Protein AF-0000000079080199 (afdb_homodimer)

Secondary structure (DSSP, 8-state):
--HHHHHHHHHHHHHHHHHHHHHHHHHHHS-GGGGGS-HHHHHHHHHHHT-TTSBHHHHHHHHHHHHHHTT-HHHHHHHHHHHHHHHHHHHHHHHHHHHHHHHHHHHHHHHHH-TTSBHHHHHHHHHHHHHH-HHHHHHHHHHHHHHHHHHHHHHHHHHHT-/--HHHHHHHHHHHHHHHHHHHHHHHHHHHS-GGGGGS-HHHHHHHHHHHT-TTSBHHHHHHHHHHHHHHHT-HHHHHHHHHHHHHHHHHHHHHHHHHHHHHHHHHHHHHHHHH-TTSBHHHHHHHHHHHHHH-HHHHHHHHHHHHHHHHHHHHHHHHHHHT-

pLDDT: mean 70.28, std 23.67, range [25.25, 98.19]

Sequence (324 aa):
MTFWSRLLIQFFFISTVAAHGCLFLEELLHPRFLKDVSLKAEKEYDAIFFNESLSVAELKRDIMSWAKEYNVTEQVHGLFNRTKKRMEDMKKNVTMLINDLPAALQNFTGILENENQTLSGIKQSLKALKEEDPPVGCLQRVDVYYKANHAKAWSTSTRTQTMTFWSRLLIQFFFISTVAAHGCLFLEELLHPRFLKDVSLKAEKEYDAIFFNESLSVAELKRDIMSWAKEYNVTEQVHGLFNRTKKRMEDMKKNVTMLINDLPAALQNFTGILENENQTLSGIKQSLKALKEEDPPVGCLQRVDVYYKANHAKAWSTSTRTQT

Solvent-accessible surface area (backbone atoms only — not comparable to full-atom values): 16583 Å² total; per-residue (Å²): 125,67,70,60,39,62,47,33,29,14,25,7,53,12,26,27,51,31,49,51,54,51,49,49,52,46,51,68,71,62,46,75,68,52,78,78,48,53,70,68,57,41,51,52,49,49,53,51,72,66,37,70,85,37,24,45,53,53,38,52,50,53,51,51,53,50,18,59,76,68,72,38,46,67,59,49,50,50,49,54,50,50,48,52,48,50,52,51,48,48,52,50,51,50,50,52,50,60,68,46,42,66,59,48,51,50,54,53,48,51,48,73,64,42,41,83,34,22,67,65,49,38,52,50,52,51,52,48,40,18,69,72,31,54,59,39,26,23,12,52,56,31,26,52,49,46,45,53,48,44,49,46,48,52,54,50,54,63,55,62,75,101,125,65,71,59,40,60,47,33,31,13,28,8,50,5,24,27,51,27,49,52,57,50,48,49,52,48,50,69,72,62,46,73,68,54,76,78,49,55,69,68,55,39,52,53,49,48,55,52,71,67,37,70,86,37,24,43,51,52,38,52,49,52,49,51,54,51,17,60,76,69,72,39,46,69,60,51,51,50,51,54,51,49,46,51,48,49,52,52,47,48,52,51,52,51,50,52,52,58,69,46,43,64,58,48,50,50,53,52,48,49,50,73,65,42,41,83,33,21,68,64,50,39,52,49,51,52,52,49,41,16,70,74,31,54,55,42,25,26,8,51,55,36,30,54,47,46,45,54,49,44,50,46,47,51,54,49,56,63,53,64,75,101

Organism: Trichostrongylus colubriformis (NCBI:txid6319)

Radius of gyration: 26.03 Å; Cα contacts (8 Å, |Δi|>4): 337; chains: 2; bounding box: 43×79×54 Å

Foldseek 3Di:
DDPVVVVVVVVVLVVLVVVLVVVLVVCLQDPPCLVVFDPVLNVQLNCLSPPPVDDPVRSLVVVCVSCVVGVNNVSSVVSVVVSVVSNVVSVVVSVVLVVCVVVLVCQLVVLVPPPVDDPVRSVVSQVVSCVVPVSSVVVVVVVVVCCVVVVVVVVVVVVVVD/DDPVVVVVVVVVLVVLVVVLVVVLLVCLQDPPCLVVFDPVLNVQLNCLSPVPVDDPVRSLVSVCVSCVVGVNNVSSVVSVVVSVVSVVVSVVVSVVLVVCVVVLVCQLVVLVPPPVDDPVSSVVSQVVSCVVPVVSVVVVVVVVVVCVVVVVVVVVVVVVVD

InterPro domains:
  IPR003677 SXP/RAL-2 family protein Ani s 5-like, cation-binding domain [PF02520] (41-134)
  IPR052823 SXP/RAL-2-related [PTHR21593] (14-132)

Structure (mmCIF, N/CA/C/O backbone):
data_AF-0000000079080199-model_v1
#
loop_
_entity.id
_entity.type
_entity.pdbx_description
1 polymer 'SXP/RAL-2 family protein Ani s 5-like cation-binding domain-containing protein'
#
loop_
_atom_site.group_PDB
_atom_site.id
_atom_site.type_symbol
_atom_site.label_atom_id
_atom_site.label_alt_id
_atom_site.label_comp_id
_atom_site.label_asym_id
_atom_site.label_entity_id
_atom_site.label_seq_id
_atom_site.pdbx_PDB_ins_code
_atom_site.Cartn_x
_atom_site.Cartn_y
_atom_site.Cartn_z
_atom_site.occupancy
_atom_site.B_iso_or_equiv
_atom_site.auth_seq_id
_atom_site.auth_comp_id
_atom_site.auth_asym_id
_atom_site.auth_atom_id
_atom_site.pdbx_PDB_model_num
ATOM 1 N N . MET A 1 1 ? -2.703 6.23 16.984 1 31.27 1 MET A N 1
ATOM 2 C CA . MET A 1 1 ? -2.551 5.879 15.578 1 31.27 1 MET A CA 1
ATOM 3 C C . MET A 1 1 ? -3.82 5.227 15.047 1 31.27 1 MET A C 1
ATOM 5 O O . MET A 1 1 ? -4.289 4.227 15.594 1 31.27 1 MET A O 1
ATOM 9 N N . THR A 1 2 ? -4.477 5.98 14.367 1 33.59 2 THR A N 1
ATOM 10 C CA . THR A 1 2 ? -5.75 5.297 14.172 1 33.59 2 THR A CA 1
ATOM 11 C C . THR A 1 2 ? -5.57 4.07 13.273 1 33.59 2 THR A C 1
ATOM 13 O O . THR A 1 2 ? -4.637 4.012 12.477 1 33.59 2 THR A O 1
ATOM 16 N N . PHE A 1 3 ? -6.109 2.973 13.703 1 37.19 3 PHE A N 1
ATOM 17 C CA . PHE A 1 3 ? -6.309 1.633 13.164 1 37.19 3 PHE A CA 1
ATOM 18 C C . PHE A 1 3 ? -6.359 1.662 11.641 1 37.19 3 PHE A C 1
ATOM 20 O O . PHE A 1 3 ? -5.754 0.817 10.977 1 37.19 3 PHE A O 1
ATOM 27 N N . TRP A 1 4 ? -6.789 2.754 11.281 1 35.78 4 TRP A N 1
ATOM 28 C CA . TRP A 1 4 ? -7.168 2.795 9.867 1 35.78 4 TRP A CA 1
ATOM 29 C C . TRP A 1 4 ? -5.945 3.014 8.984 1 35.78 4 TRP A C 1
ATOM 31 O O . TRP A 1 4 ? -5.82 2.395 7.926 1 35.78 4 TRP A O 1
ATOM 41 N N . SER A 1 5 ? -4.996 3.875 9.359 1 36.66 5 SER A N 1
ATOM 42 C CA . SER A 1 5 ? -3.809 4.16 8.562 1 36.66 5 SER A CA 1
ATOM 43 C C . SER A 1 5 ? -2.953 2.91 8.383 1 36.66 5 SER A C 1
ATOM 45 O O . SER A 1 5 ? -2.404 2.682 7.301 1 36.66 5 SER A O 1
ATOM 47 N N . ARG A 1 6 ? -2.746 2.266 9.43 1 39.09 6 ARG A N 1
ATOM 48 C CA . ARG A 1 6 ? -2.051 0.983 9.414 1 39.09 6 ARG A CA 1
ATOM 49 C C . ARG A 1 6 ? -2.666 0.038 8.391 1 39.09 6 ARG A C 1
ATOM 51 O O . ARG A 1 6 ? -1.948 -0.673 7.68 1 39.09 6 ARG A O 1
ATOM 58 N N . LEU A 1 7 ? -3.934 0.113 8.398 1 40.75 7 LEU A N 1
ATOM 59 C CA . LEU A 1 7 ? -4.723 -0.806 7.586 1 40.75 7 LEU A CA 1
ATOM 60 C C . LEU A 1 7 ? -4.492 -0.552 6.102 1 40.75 7 LEU A C 1
ATOM 62 O O . LEU A 1 7 ? -4.391 -1.495 5.312 1 40.75 7 LEU A O 1
ATOM 66 N N . LEU A 1 8 ? -4.316 0.702 5.875 1 40.12 8 LEU A N 1
ATOM 67 C CA . LEU A 1 8 ? -4.266 1.072 4.465 1 40.12 8 LEU A CA 1
ATOM 68 C C . LEU A 1 8 ? -2.914 0.712 3.859 1 40.12 8 LEU A C 1
ATOM 70 O O . LEU A 1 8 ? -2.848 0.227 2.727 1 40.12 8 LEU A O 1
ATOM 74 N N . ILE A 1 9 ? -1.818 0.99 4.539 1 43 9 ILE A N 1
ATOM 75 C CA . ILE A 1 9 ? -0.47 0.644 4.102 1 43 9 ILE A CA 1
ATOM 76 C C . ILE A 1 9 ? -0.379 -0.859 3.85 1 43 9 ILE A C 1
ATOM 78 O O . ILE A 1 9 ? 0.186 -1.293 2.844 1 43 9 ILE A O 1
ATOM 82 N N . GLN A 1 10 ? -0.853 -1.436 4.719 1 41.09 10 GLN A N 1
ATOM 83 C CA . GLN A 1 10 ? -0.897 -2.895 4.695 1 41.09 10 GLN A CA 1
ATOM 84 C C . GLN A 1 10 ? -1.633 -3.404 3.461 1 41.09 10 GLN A C 1
ATOM 86 O O . GLN A 1 10 ? -1.211 -4.383 2.84 1 41.09 10 GLN A O 1
ATOM 91 N N . PHE A 1 11 ? -2.518 -2.578 3.08 1 43.31 11 PHE A N 1
ATOM 92 C CA . PHE A 1 11 ? -3.42 -3.037 2.031 1 43.31 11 PHE A CA 1
ATOM 93 C C . PHE A 1 11 ? -2.723 -3.033 0.677 1 43.31 11 PHE A C 1
ATOM 95 O O . PHE A 1 11 ? -2.891 -3.961 -0.116 1 43.31 11 PHE A O 1
ATOM 102 N N . PHE A 1 12 ? -1.921 -1.976 0.483 1 43.22 12 PHE A N 1
ATOM 103 C CA . PHE A 1 12 ? -1.331 -1.775 -0.835 1 43.22 12 PHE A CA 1
ATOM 104 C C . PHE A 1 12 ? -0.281 -2.842 -1.127 1 43.22 12 PHE A C 1
ATOM 106 O O . PHE A 1 12 ? -0.225 -3.379 -2.234 1 43.22 12 PHE A O 1
ATOM 113 N N . PHE A 1 13 ? 0.642 -2.998 -0.291 1 44.22 13 PHE A N 1
ATOM 114 C CA . PHE A 1 13 ? 1.682 -4 -0.483 1 44.22 13 PHE A CA 1
ATOM 115 C C . PHE A 1 13 ? 1.071 -5.359 -0.81 1 44.22 13 PHE A C 1
ATOM 117 O O . PHE A 1 13 ? 1.554 -6.066 -1.697 1 44.22 13 PHE A O 1
ATOM 124 N N . ILE A 1 14 ? 0.062 -5.516 -0.242 1 44.5 14 ILE A N 1
ATOM 125 C CA . ILE A 1 14 ? -0.603 -6.812 -0.245 1 44.5 14 ILE A CA 1
ATOM 126 C C . ILE A 1 14 ? -1.241 -7.062 -1.61 1 44.5 14 ILE A C 1
ATOM 128 O O . ILE A 1 14 ? -1.158 -8.172 -2.148 1 44.5 14 ILE A O 1
ATOM 132 N N . SER A 1 15 ? -1.566 -5.93 -2.059 1 44.47 15 SER A N 1
ATOM 133 C CA . SER A 1 15 ? -2.299 -6.098 -3.309 1 44.47 15 SER A CA 1
ATOM 134 C C . SER A 1 15 ? -1.375 -6.543 -4.438 1 44.47 15 SER A C 1
ATOM 136 O O . SER A 1 15 ? -1.75 -7.383 -5.258 1 44.47 15 SER A O 1
ATOM 138 N N . THR A 1 16 ? -0.2 -6.094 -4.332 1 44.91 16 THR A N 1
ATOM 139 C CA . THR A 1 16 ? 0.742 -6.426 -5.395 1 44.91 16 THR A CA 1
ATOM 140 C C . THR A 1 16 ? 1.146 -7.895 -5.32 1 44.91 16 THR A C 1
ATOM 142 O O . THR A 1 16 ? 1.18 -8.586 -6.34 1 44.91 16 THR A O 1
ATOM 145 N N . VAL A 1 17 ? 1.291 -8.25 -4.16 1 46.94 17 VAL A N 1
ATOM 146 C CA . VAL A 1 17 ? 1.794 -9.617 -4.023 1 46.94 17 VAL A CA 1
ATOM 147 C C . VAL A 1 17 ? 0.671 -10.609 -4.309 1 46.94 17 VAL A C 1
ATOM 149 O O . VAL A 1 17 ? 0.891 -11.641 -4.957 1 46.94 17 VAL A O 1
ATOM 152 N N . ALA A 1 18 ? -0.444 -10.258 -3.85 1 46.78 18 ALA A N 1
ATOM 153 C CA . ALA A 1 18 ? -1.562 -11.18 -4.031 1 46.78 18 ALA A CA 1
ATOM 154 C C . ALA A 1 18 ? -1.911 -11.336 -5.508 1 46.78 18 ALA A C 1
ATOM 156 O O . ALA A 1 18 ? -2.209 -12.438 -5.973 1 46.78 18 ALA A O 1
ATOM 157 N N . ALA A 1 19 ? -1.797 -10.242 -6.129 1 45.34 19 ALA A N 1
ATOM 158 C CA . ALA A 1 19 ? -2.086 -10.297 -7.559 1 45.34 19 ALA A CA 1
ATOM 159 C C . ALA A 1 19 ? -1.118 -11.234 -8.273 1 45.34 19 ALA A C 1
ATOM 161 O O . ALA A 1 19 ? -1.522 -12 -9.156 1 45.34 19 ALA A O 1
ATOM 162 N N . HIS A 1 20 ? -0.013 -11.188 -7.832 1 46.09 20 HIS A N 1
ATOM 163 C CA . HIS A 1 20 ? 0.987 -12.008 -8.508 1 46.09 20 HIS A CA 1
ATOM 164 C C . HIS A 1 20 ? 0.834 -13.477 -8.133 1 46.09 20 HIS A C 1
ATOM 166 O O . HIS A 1 20 ? 0.971 -14.352 -8.984 1 46.09 20 HIS A O 1
ATOM 172 N N . GLY A 1 21 ? 0.581 -13.742 -6.895 1 48.44 21 GLY A N 1
ATOM 173 C CA . GLY A 1 21 ? 0.399 -15.133 -6.504 1 48.44 21 GLY A CA 1
ATOM 174 C C . GLY A 1 21 ? -0.811 -15.781 -7.152 1 48.44 21 GLY A C 1
ATOM 175 O O . GLY A 1 21 ? -0.748 -16.938 -7.582 1 48.44 21 GLY A O 1
ATOM 176 N N . CYS A 1 22 ? -1.895 -15 -7.262 1 50.12 22 CYS A N 1
ATOM 177 C CA . CYS A 1 22 ? -3.102 -15.539 -7.875 1 50.12 22 CYS A CA 1
ATOM 178 C C . CYS A 1 22 ? -2.865 -15.867 -9.344 1 50.12 22 CYS A C 1
ATOM 180 O O . CYS A 1 22 ? -3.33 -16.891 -9.844 1 50.12 22 CYS A O 1
ATOM 182 N N . LEU A 1 23 ? -2.08 -15.039 -9.852 1 50 23 LEU A N 1
ATOM 183 C CA . LEU A 1 23 ? -1.85 -15.289 -11.266 1 50 23 LEU A CA 1
ATOM 184 C C . LEU A 1 23 ? -1.088 -16.594 -11.469 1 50 23 LEU A C 1
ATOM 186 O O . LEU A 1 23 ? -1.321 -17.312 -12.445 1 50 23 LEU A O 1
ATOM 190 N N . PHE A 1 24 ? -0.33 -16.859 -10.414 1 54.84 24 PHE A N 1
ATOM 191 C CA . PHE A 1 24 ? 0.4 -18.109 -10.453 1 54.84 24 PHE A CA 1
ATOM 192 C C . PHE A 1 24 ? -0.562 -19.297 -10.555 1 54.84 24 PHE A C 1
ATOM 194 O O . PHE A 1 24 ? -0.407 -20.156 -11.43 1 54.84 24 PHE A O 1
ATOM 201 N N . LEU A 1 25 ? -1.569 -19.219 -9.797 1 59.03 25 LEU A N 1
ATOM 202 C CA . LEU A 1 25 ? -2.492 -20.344 -9.719 1 59.03 25 LEU A CA 1
ATOM 203 C C . LEU A 1 25 ? -3.434 -20.359 -10.922 1 59.03 25 LEU A C 1
ATOM 205 O O . LEU A 1 25 ? -3.805 -21.422 -11.414 1 59.03 25 LEU A O 1
ATOM 209 N N . GLU A 1 26 ? -3.494 -19.219 -11.438 1 59.66 26 GLU A N 1
ATOM 210 C CA . GLU A 1 26 ? -4.434 -19.141 -12.555 1 59.66 26 GLU A CA 1
ATOM 211 C C . GLU A 1 26 ? -3.877 -19.812 -13.805 1 59.66 26 GLU A C 1
ATOM 213 O O . GLU A 1 26 ? -4.598 -20.516 -14.508 1 59.66 26 GLU A O 1
ATOM 218 N N . GLU A 1 27 ? -2.65 -19.625 -14.008 1 67.56 27 GLU A N 1
ATOM 219 C CA . GLU A 1 27 ? -2.074 -20.203 -15.211 1 67.56 27 GLU A CA 1
ATOM 220 C C . GLU A 1 27 ? -1.976 -21.734 -15.086 1 67.56 27 GLU A C 1
ATOM 222 O O . GLU A 1 27 ? -2.066 -22.453 -16.094 1 67.56 27 GLU A O 1
ATOM 227 N N . LEU A 1 28 ? -1.878 -22.172 -13.859 1 71.19 28 LEU A N 1
ATOM 228 C CA . LEU A 1 28 ? -1.807 -23.609 -13.641 1 71.19 28 LEU A CA 1
ATOM 229 C C . LEU A 1 28 ? -3.189 -24.25 -13.734 1 71.19 28 LEU A C 1
ATOM 231 O O . LEU A 1 28 ? -3.316 -25.406 -14.109 1 71.19 28 LEU A O 1
ATOM 235 N N . LEU A 1 29 ? -4.156 -23.484 -13.5 1 72.38 29 LEU A N 1
ATOM 236 C CA . LEU A 1 29 ? -5.52 -23.984 -13.484 1 72.38 29 LEU A CA 1
ATOM 237 C C . LEU A 1 29 ? -6.039 -24.203 -14.906 1 72.38 29 LEU A C 1
ATOM 239 O O . LEU A 1 29 ? -6.695 -25.203 -15.188 1 72.38 29 LEU A O 1
ATOM 243 N N . HIS A 1 30 ? -5.684 -23.234 -15.766 1 75.62 30 HIS A N 1
ATOM 244 C CA . HIS A 1 30 ? -6.16 -23.344 -17.141 1 75.62 30 HIS A CA 1
ATOM 245 C C . HIS A 1 30 ? -5.051 -23.047 -18.141 1 75.62 30 HIS A C 1
ATOM 247 O O . HIS A 1 30 ? -5.105 -22.031 -18.844 1 75.62 30 HIS A O 1
ATOM 253 N N . PRO A 1 31 ? -4.203 -24.125 -18.219 1 84.12 31 PRO A N 1
ATOM 254 C CA . PRO A 1 31 ? -3.137 -23.875 -19.188 1 84.12 31 PRO A CA 1
ATOM 255 C C . PRO A 1 31 ? -3.641 -23.891 -20.625 1 84.12 31 PRO A C 1
ATOM 257 O O . PRO A 1 31 ? -4.562 -24.656 -20.953 1 84.12 31 PRO A O 1
ATOM 260 N N . ARG A 1 32 ? -3.086 -23.094 -21.438 1 82.12 32 ARG A N 1
ATOM 261 C CA . ARG A 1 32 ? -3.52 -22.875 -22.812 1 82.12 32 ARG A CA 1
ATOM 262 C C . ARG A 1 32 ? -3.404 -24.172 -23.625 1 82.12 32 ARG A C 1
ATOM 264 O O . ARG A 1 32 ? -4.199 -24.406 -24.531 1 82.12 32 ARG A O 1
ATOM 271 N N . PHE A 1 33 ? -2.502 -24.969 -23.297 1 87.75 33 PHE A N 1
ATOM 272 C CA . PHE A 1 33 ? -2.256 -26.156 -24.109 1 87.75 33 PHE A CA 1
ATOM 273 C C . PHE A 1 33 ? -3.373 -27.188 -23.922 1 87.75 33 PHE A C 1
ATOM 275 O O . PHE A 1 33 ? -3.498 -28.125 -24.703 1 87.75 33 PHE A O 1
ATOM 282 N N . LEU A 1 34 ? -4.211 -27 -22.906 1 90.62 34 LEU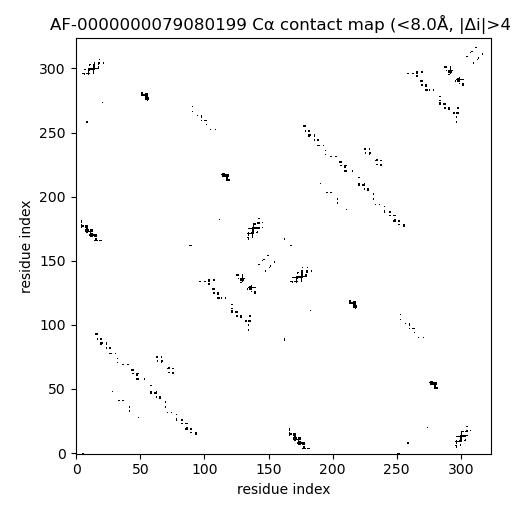 A N 1
ATOM 283 C CA . LEU A 1 34 ? -5.297 -27.953 -22.672 1 90.62 34 LEU A CA 1
ATOM 284 C C . LEU A 1 34 ? -6.34 -27.875 -23.781 1 90.62 34 LEU A C 1
ATOM 286 O O . LEU A 1 34 ? -7.105 -28.812 -23.984 1 90.62 34 LEU A O 1
ATOM 290 N N . LYS A 1 35 ? -6.328 -26.719 -24.422 1 88.19 35 LYS A N 1
ATOM 291 C CA . LYS A 1 35 ? -7.27 -26.547 -25.531 1 88.19 35 LYS A CA 1
ATOM 292 C C . LYS A 1 35 ? -6.906 -27.453 -26.703 1 88.19 35 LYS A C 1
ATOM 294 O O . LYS A 1 35 ? -7.738 -27.703 -27.578 1 88.19 35 LYS A O 1
ATOM 299 N N . ASP A 1 36 ? -5.656 -27.891 -26.781 1 89.5 36 ASP A N 1
ATOM 300 C CA . ASP A 1 36 ? -5.141 -28.609 -27.938 1 89.5 36 ASP A CA 1
ATOM 301 C C . ASP A 1 36 ? -5.066 -30.109 -27.641 1 89.5 36 ASP A C 1
ATOM 303 O O . ASP A 1 36 ? -4.527 -30.875 -28.453 1 89.5 36 ASP A O 1
ATOM 307 N N . VAL A 1 37 ? -5.598 -30.531 -26.484 1 92.94 37 VAL A N 1
ATOM 308 C CA . VAL A 1 37 ? -5.543 -31.953 -26.156 1 92.94 37 VAL A CA 1
ATOM 309 C C . VAL A 1 37 ? -6.945 -32.562 -26.203 1 92.94 37 VAL A C 1
ATOM 311 O O . VAL A 1 37 ? -7.93 -31.828 -26.359 1 92.94 37 VAL A O 1
ATOM 314 N N . SER A 1 38 ? -6.98 -33.938 -26.172 1 94 38 SER A N 1
ATOM 315 C CA . SER A 1 38 ? -8.273 -34.625 -26.188 1 94 38 SER A CA 1
ATOM 316 C C . SER A 1 38 ? -9.047 -34.344 -24.891 1 94 38 SER A C 1
ATOM 318 O O . SER A 1 38 ? -8.461 -33.938 -23.891 1 94 38 SER A O 1
ATOM 320 N N . LEU A 1 39 ? -10.336 -34.5 -24.953 1 94.38 39 LEU A N 1
ATOM 321 C CA . LEU A 1 39 ? -11.188 -34.312 -23.781 1 94.38 39 LEU A CA 1
ATOM 322 C C . LEU A 1 39 ? -10.742 -35.25 -22.656 1 94.38 39 LEU A C 1
ATOM 324 O O . LEU A 1 39 ? -10.758 -34.875 -21.484 1 94.38 39 LEU A O 1
ATOM 328 N N . LYS A 1 40 ? -10.422 -36.469 -23.062 1 95.75 40 LYS A N 1
ATOM 329 C CA . LYS A 1 40 ? -9.914 -37.406 -22.078 1 95.75 40 LYS A CA 1
ATOM 330 C C . LYS A 1 40 ? -8.672 -36.875 -21.375 1 95.75 40 LYS A C 1
ATOM 332 O O . LYS A 1 40 ? -8.57 -36.938 -20.156 1 95.75 40 LYS A O 1
ATOM 337 N N . ALA A 1 41 ? -7.742 -36.406 -22.109 1 96.19 41 ALA A N 1
ATOM 338 C CA . ALA A 1 41 ? -6.508 -35.844 -21.578 1 96.19 41 ALA A CA 1
ATOM 339 C C . ALA A 1 41 ? -6.797 -34.656 -20.641 1 96.19 41 ALA A C 1
ATOM 341 O O . ALA A 1 41 ? -6.18 -34.531 -19.578 1 96.19 41 ALA A O 1
ATOM 342 N N . GLU A 1 42 ? -7.723 -33.812 -21.062 1 95.31 42 GLU A N 1
ATOM 343 C CA . GLU A 1 42 ? -8.117 -32.656 -20.25 1 95.31 42 GLU A CA 1
ATOM 344 C C . GLU A 1 42 ? -8.68 -33.094 -18.906 1 95.31 42 GLU A C 1
ATOM 346 O O . GLU A 1 42 ? -8.328 -32.562 -17.859 1 95.31 42 GLU A O 1
ATOM 351 N N . LYS A 1 43 ? -9.508 -34.062 -18.938 1 95.31 43 LYS A N 1
ATOM 352 C CA . LYS A 1 43 ? -10.117 -34.594 -17.719 1 95.31 43 LYS A CA 1
ATOM 353 C C . LYS A 1 43 ? -9.055 -35.156 -16.781 1 95.31 43 LYS A C 1
ATOM 355 O O . LYS A 1 43 ? -9.141 -35 -15.562 1 95.31 43 LYS A O 1
ATOM 360 N N . GLU A 1 44 ? -8.094 -35.844 -17.359 1 96.75 44 GLU A N 1
ATOM 361 C CA . GLU A 1 44 ? -7.02 -36.406 -16.547 1 96.75 44 GLU A CA 1
ATOM 362 C C . GLU A 1 44 ? -6.176 -35.312 -15.914 1 96.75 44 GLU A C 1
ATOM 364 O O . GLU A 1 44 ? -5.781 -35.406 -14.75 1 96.75 44 GLU A O 1
ATOM 369 N N . TYR A 1 45 ? -5.934 -34.281 -16.734 1 95 45 TYR A N 1
ATOM 370 C CA . TYR A 1 45 ? -5.223 -33.156 -16.172 1 95 45 TYR A CA 1
ATOM 371 C C . TYR A 1 45 ? -5.984 -32.531 -14.992 1 95 45 TYR A C 1
ATOM 373 O O . TYR A 1 45 ? -5.402 -32.281 -13.938 1 95 45 TYR A O 1
ATOM 381 N N . ASP A 1 46 ? -7.266 -32.312 -15.18 1 92.94 46 ASP A N 1
ATOM 382 C CA . ASP A 1 46 ? -8.102 -31.75 -14.125 1 92.94 46 ASP A CA 1
ATOM 383 C C . ASP A 1 46 ? -8.062 -32.625 -12.867 1 92.94 46 ASP A C 1
ATOM 385 O O . ASP A 1 46 ? -7.977 -32.094 -11.75 1 92.94 46 ASP A O 1
ATOM 389 N N . ALA A 1 47 ? -8.117 -33.875 -13.062 1 94.75 47 ALA A N 1
ATOM 390 C CA . ALA A 1 47 ? -8.094 -34.812 -11.938 1 94.75 47 ALA A CA 1
ATOM 391 C C . ALA A 1 47 ? -6.805 -34.656 -11.133 1 94.75 47 ALA A C 1
ATOM 393 O O . ALA A 1 47 ? -6.816 -34.75 -9.906 1 94.75 47 ALA A O 1
ATOM 394 N N . ILE A 1 48 ? -5.699 -34.469 -11.852 1 95.19 48 ILE A N 1
ATOM 395 C CA . ILE A 1 48 ? -4.414 -34.281 -11.188 1 95.19 48 ILE A CA 1
ATOM 396 C C . ILE A 1 48 ? -4.41 -32.969 -10.438 1 95.19 48 ILE A C 1
ATOM 398 O O . ILE A 1 48 ? -4.082 -32.906 -9.25 1 95.19 48 ILE A O 1
ATOM 402 N N . PHE A 1 49 ? -4.848 -31.938 -11.141 1 90.62 49 PHE A N 1
ATOM 403 C CA . PHE A 1 49 ? -4.75 -30.578 -10.609 1 90.62 49 PHE A CA 1
ATOM 404 C C . PHE A 1 49 ? -5.641 -30.406 -9.383 1 90.62 49 PHE A C 1
ATOM 406 O O . PHE A 1 49 ? -5.258 -29.734 -8.422 1 90.62 49 PHE A O 1
ATOM 413 N N . PHE A 1 50 ? -6.77 -31.016 -9.406 1 88.62 50 PHE A N 1
ATOM 414 C CA . PHE A 1 50 ? -7.738 -30.766 -8.344 1 88.62 50 PHE A CA 1
ATOM 415 C C . PHE A 1 50 ? -7.629 -31.828 -7.258 1 88.62 50 PHE A C 1
ATOM 417 O O . PHE A 1 50 ? -8.445 -31.859 -6.332 1 88.62 50 PHE A O 1
ATOM 424 N N . ASN A 1 51 ? -6.652 -32.688 -7.449 1 92.12 51 ASN A N 1
ATOM 425 C CA . ASN A 1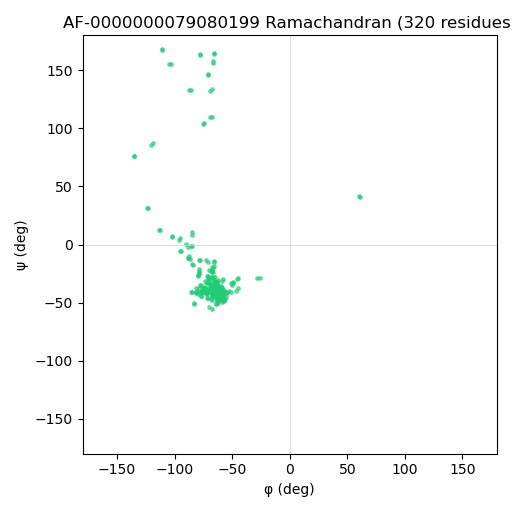 51 ? -6.402 -33.625 -6.371 1 92.12 51 ASN A CA 1
ATOM 426 C C . ASN A 1 51 ? -5.855 -32.938 -5.125 1 92.12 51 ASN A C 1
ATOM 428 O O . ASN A 1 51 ? -4.684 -32.562 -5.086 1 92.12 51 ASN A O 1
ATOM 432 N N . GLU A 1 52 ? -6.578 -32.844 -4.09 1 90.75 52 GLU A N 1
ATOM 433 C CA . GLU A 1 52 ? -6.281 -32.062 -2.904 1 90.75 52 GLU A CA 1
ATOM 434 C C . GLU A 1 52 ? -5.27 -32.75 -2.004 1 90.75 52 GLU A C 1
ATOM 436 O O . GLU A 1 52 ? -4.727 -32.156 -1.079 1 90.75 52 GLU A O 1
ATOM 441 N N . SER A 1 53 ? -5.078 -34 -2.303 1 95.06 53 SER A N 1
ATOM 442 C CA . SER A 1 53 ? -4.184 -34.75 -1.444 1 95.06 53 SER A CA 1
ATOM 443 C C . SER A 1 53 ? -2.734 -34.625 -1.904 1 95.06 53 SER A C 1
ATOM 445 O O . SER A 1 53 ? -1.812 -35 -1.169 1 95.06 53 SER A O 1
ATOM 447 N N . LEU A 1 54 ? -2.479 -34.062 -3.072 1 95.25 54 LEU A N 1
ATOM 448 C CA . LEU A 1 54 ? -1.128 -33.938 -3.611 1 95.25 54 LEU A CA 1
ATOM 449 C C . LEU A 1 54 ? -0.456 -32.656 -3.125 1 95.25 54 LEU A C 1
ATOM 451 O O . LEU A 1 54 ? -1.083 -31.609 -3.094 1 95.25 54 LEU A O 1
ATOM 455 N N . SER A 1 55 ? 0.797 -32.844 -2.674 1 95.31 55 SER A N 1
ATOM 456 C CA . SER A 1 55 ? 1.623 -31.656 -2.525 1 95.31 55 SER A CA 1
ATOM 457 C C . SER A 1 55 ? 1.913 -31.016 -3.877 1 95.31 55 SER A C 1
ATOM 459 O O . SER A 1 55 ? 1.719 -31.641 -4.922 1 95.31 55 SER A O 1
ATOM 461 N N . VAL A 1 56 ? 2.348 -29.812 -3.867 1 92.12 56 VAL A N 1
ATOM 462 C CA . VAL A 1 56 ? 2.676 -29.109 -5.105 1 92.12 56 VAL A CA 1
ATOM 463 C C . VAL A 1 56 ? 3.771 -29.875 -5.852 1 92.12 56 VAL A C 1
ATOM 465 O O . VAL A 1 56 ? 3.717 -30.016 -7.078 1 92.12 56 VAL A O 1
ATOM 468 N N . ALA A 1 57 ? 4.703 -30.469 -5.141 1 95.25 57 ALA A N 1
ATOM 469 C CA . ALA A 1 57 ? 5.766 -31.266 -5.766 1 95.25 57 ALA A CA 1
ATOM 470 C C . ALA A 1 57 ? 5.195 -32.5 -6.457 1 95.25 57 ALA A C 1
ATOM 472 O O . ALA A 1 57 ? 5.574 -32.812 -7.59 1 95.25 57 ALA A O 1
ATOM 473 N N . GLU A 1 58 ? 4.277 -33.156 -5.738 1 96.81 58 GLU A N 1
ATOM 474 C CA . GLU A 1 58 ? 3.635 -34.344 -6.309 1 96.81 58 GLU A CA 1
ATOM 475 C C . GLU A 1 58 ? 2.756 -33.969 -7.496 1 96.81 58 GLU A C 1
ATOM 477 O O . GLU A 1 58 ? 2.727 -34.688 -8.5 1 96.81 58 GLU A O 1
ATOM 482 N N . LEU A 1 59 ? 2.062 -32.844 -7.367 1 94.81 59 LEU A N 1
ATOM 483 C CA . LEU A 1 59 ? 1.23 -32.344 -8.445 1 94.81 59 LEU A CA 1
ATOM 484 C C . LEU A 1 59 ? 2.062 -32.094 -9.703 1 94.81 59 LEU A C 1
ATOM 486 O O . LEU A 1 59 ? 1.699 -32.562 -10.789 1 94.81 59 LEU A O 1
ATOM 490 N N . LYS A 1 60 ? 3.189 -31.469 -9.523 1 94.19 60 LYS A N 1
ATOM 491 C CA . LYS A 1 60 ? 4.07 -31.172 -10.656 1 94.19 60 LYS A CA 1
ATOM 492 C C . LYS A 1 60 ? 4.605 -32.469 -11.281 1 94.19 60 LYS A C 1
ATOM 494 O O . LYS A 1 60 ? 4.672 -32.594 -12.508 1 94.19 60 LYS A O 1
ATOM 499 N N . ARG A 1 61 ? 4.922 -33.406 -10.469 1 96.81 61 ARG A N 1
ATOM 500 C CA . ARG A 1 61 ? 5.398 -34.688 -10.961 1 96.81 61 ARG A CA 1
ATOM 501 C C . ARG A 1 61 ? 4.324 -35.406 -11.773 1 96.81 61 ARG A C 1
ATOM 503 O O . ARG A 1 61 ? 4.594 -35.906 -12.867 1 96.81 61 ARG A O 1
ATOM 510 N N . ASP A 1 62 ? 3.119 -35.406 -11.258 1 97.38 62 ASP A N 1
ATOM 511 C CA . ASP A 1 62 ? 2.02 -36.094 -11.93 1 97.38 62 ASP A CA 1
ATOM 512 C C . ASP A 1 62 ? 1.648 -35.375 -13.234 1 97.38 62 ASP A C 1
ATOM 514 O O . ASP A 1 62 ? 1.329 -36.031 -14.234 1 97.38 62 ASP A O 1
ATOM 518 N N . ILE A 1 63 ? 1.75 -34.062 -13.227 1 96.06 63 ILE A N 1
ATOM 519 C CA . ILE A 1 63 ? 1.479 -33.281 -14.438 1 96.06 63 ILE A CA 1
ATOM 520 C C . ILE A 1 63 ? 2.543 -33.594 -15.492 1 96.06 63 ILE A C 1
ATOM 522 O O . ILE A 1 63 ? 2.232 -33.719 -16.672 1 96.06 63 ILE A O 1
ATOM 526 N N . MET A 1 64 ? 3.775 -33.781 -15.047 1 97.06 64 MET A N 1
ATOM 527 C CA . MET A 1 64 ? 4.852 -34.094 -15.984 1 97.06 64 MET A CA 1
ATOM 528 C C . MET A 1 64 ? 4.672 -35.5 -16.578 1 97.06 64 MET A C 1
ATOM 5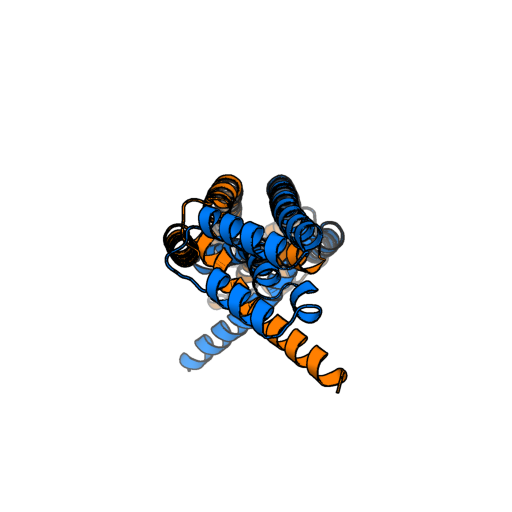30 O O . MET A 1 64 ? 4.922 -35.719 -17.766 1 97.06 64 MET A O 1
ATOM 534 N N . SER A 1 65 ? 4.215 -36.469 -15.758 1 98.19 65 SER A N 1
ATOM 535 C CA . SER A 1 65 ? 3.91 -37.781 -16.25 1 98.19 65 SER A CA 1
ATOM 536 C C . SER A 1 65 ? 2.779 -37.75 -17.281 1 98.19 65 SER A C 1
ATOM 538 O O . SER A 1 65 ? 2.865 -38.406 -18.328 1 98.19 65 SER A O 1
ATOM 540 N N . TRP A 1 66 ? 1.77 -36.969 -16.938 1 97.56 66 TRP A N 1
ATOM 541 C CA . TRP A 1 66 ? 0.661 -36.719 -17.859 1 97.56 66 TRP A CA 1
ATOM 542 C C . TRP A 1 66 ? 1.153 -36.094 -19.156 1 97.56 66 TRP A C 1
ATOM 544 O O . TRP A 1 66 ? 0.746 -36.5 -20.25 1 97.56 66 TRP A O 1
ATOM 554 N N . ALA A 1 67 ? 2.047 -35.156 -19.078 1 97.5 67 ALA A N 1
ATOM 555 C CA . ALA A 1 67 ? 2.582 -34.438 -20.25 1 97.5 67 ALA A CA 1
ATOM 556 C C . ALA A 1 67 ? 3.305 -35.406 -21.188 1 97.5 67 ALA A C 1
ATOM 558 O O . ALA A 1 67 ? 3.199 -35.281 -22.406 1 97.5 67 ALA A O 1
ATOM 559 N N . LYS A 1 68 ? 4.02 -36.375 -20.641 1 97.62 68 LYS A N 1
ATOM 560 C CA . LYS A 1 68 ? 4.73 -37.375 -21.438 1 97.62 68 LYS A CA 1
ATOM 561 C C . LYS A 1 68 ? 3.752 -38.25 -22.188 1 97.62 68 LYS A C 1
ATOM 563 O O . LYS A 1 68 ? 3.953 -38.562 -23.359 1 97.62 68 LYS A O 1
ATOM 568 N N . GLU A 1 69 ? 2.707 -38.625 -21.484 1 97.12 69 GLU A N 1
ATOM 569 C CA . GLU A 1 69 ? 1.705 -39.5 -22.062 1 97.12 69 GLU A CA 1
ATOM 570 C C . GLU A 1 69 ? 1.02 -38.844 -23.266 1 97.12 69 GLU A C 1
ATOM 572 O O . GLU A 1 69 ? 0.723 -39.5 -24.266 1 97.12 69 GLU A O 1
ATOM 577 N N . TYR A 1 70 ? 0.849 -37.5 -23.188 1 96.56 70 TYR A N 1
ATOM 578 C CA . TYR A 1 70 ? 0.045 -36.844 -24.203 1 96.56 70 TYR A CA 1
ATOM 579 C C . TYR A 1 70 ? 0.91 -35.938 -25.078 1 96.56 70 TYR A C 1
ATOM 581 O O . TYR A 1 70 ? 0.392 -35.125 -25.828 1 96.56 70 TYR A O 1
ATOM 589 N N . ASN A 1 71 ? 2.201 -36.062 -24.984 1 95.06 71 ASN A N 1
ATOM 590 C CA . ASN A 1 71 ? 3.189 -35.406 -25.844 1 95.06 71 ASN A CA 1
ATOM 591 C C . ASN A 1 71 ? 3.096 -33.906 -25.766 1 95.06 71 ASN A C 1
ATOM 593 O O . ASN A 1 71 ? 3.107 -33.219 -26.797 1 95.06 71 ASN A O 1
ATOM 597 N N . VAL A 1 72 ? 2.898 -33.344 -24.531 1 96.62 72 VAL A N 1
ATOM 598 C CA . VAL A 1 72 ? 2.873 -31.891 -24.328 1 96.62 72 VAL A CA 1
ATOM 599 C C . VAL A 1 72 ? 3.91 -31.5 -23.281 1 96.62 72 VAL A C 1
ATOM 601 O O . VAL A 1 72 ? 3.686 -30.578 -22.484 1 96.62 72 VAL A O 1
ATOM 604 N N . THR A 1 73 ? 5.059 -32.281 -23.203 1 96.88 73 THR A N 1
ATOM 605 C CA . THR A 1 73 ? 6.105 -32.094 -22.219 1 96.88 73 THR A CA 1
ATOM 606 C C . THR A 1 73 ? 6.707 -30.688 -22.328 1 96.88 73 THR A C 1
ATOM 608 O O . THR A 1 73 ? 6.941 -30.016 -21.328 1 96.88 73 THR A O 1
ATOM 611 N N . GLU A 1 74 ? 6.961 -30.203 -23.547 1 96.25 74 GLU A N 1
ATOM 612 C CA . GLU A 1 74 ? 7.566 -28.891 -23.75 1 96.25 74 GLU A CA 1
ATOM 613 C C . GLU A 1 74 ? 6.637 -27.781 -23.266 1 96.25 74 GLU A C 1
ATOM 615 O O . GLU A 1 74 ? 7.086 -26.812 -22.656 1 96.25 74 GLU A O 1
ATOM 620 N N . GLN A 1 75 ? 5.324 -27.969 -23.516 1 94.81 75 GLN A N 1
ATOM 621 C CA . GLN A 1 75 ? 4.352 -26.969 -23.078 1 94.81 75 GLN A CA 1
ATOM 622 C C . GLN A 1 75 ? 4.285 -26.906 -21.547 1 94.81 75 GLN A C 1
ATOM 624 O O . GLN A 1 75 ? 4.242 -25.812 -20.984 1 94.81 75 GLN A O 1
ATOM 629 N N . VAL A 1 76 ? 4.359 -28.031 -20.938 1 94.5 76 VAL A N 1
ATOM 630 C CA . VAL A 1 76 ? 4.285 -28.078 -19.484 1 94.5 76 VAL A CA 1
ATOM 631 C C . VAL A 1 76 ? 5.57 -27.516 -18.875 1 94.5 76 VAL A C 1
ATOM 633 O O . VAL A 1 76 ? 5.527 -26.75 -17.906 1 94.5 76 VAL A O 1
ATOM 636 N N . HIS A 1 77 ? 6.707 -27.859 -19.453 1 95 77 HIS A N 1
ATOM 637 C CA . HIS A 1 77 ? 7.965 -27.266 -19 1 95 77 HIS A CA 1
ATOM 638 C C . HIS A 1 77 ? 7.93 -25.75 -19.141 1 95 77 HIS A C 1
ATOM 640 O O . HIS A 1 77 ? 8.375 -25.031 -18.234 1 95 77 HIS A O 1
ATOM 646 N N . GLY A 1 78 ? 7.422 -25.266 -20.281 1 92.94 78 GLY A N 1
ATOM 647 C CA . GLY A 1 78 ? 7.266 -23.844 -20.469 1 92.94 78 GLY A CA 1
ATOM 648 C C . GLY A 1 78 ? 6.387 -23.188 -19.422 1 92.94 78 GLY A C 1
ATOM 649 O O . GLY A 1 78 ? 6.699 -22.109 -18.922 1 92.94 78 GLY A O 1
ATOM 650 N N . LEU A 1 79 ? 5.324 -23.859 -19.078 1 89.19 79 LEU A N 1
ATOM 651 C CA . LEU A 1 79 ? 4.41 -23.359 -18.047 1 89.19 79 LEU A CA 1
ATOM 652 C C . LEU A 1 79 ? 5.117 -23.25 -16.703 1 89.19 79 LEU A C 1
ATOM 654 O O . LEU A 1 79 ? 5.039 -22.219 -16.047 1 89.19 79 LEU A O 1
ATOM 658 N N . PHE A 1 80 ? 5.82 -24.297 -16.281 1 90.5 80 PHE A N 1
ATOM 659 C CA . PHE A 1 80 ? 6.512 -24.297 -14.992 1 90.5 80 PHE A CA 1
ATOM 660 C C . PHE A 1 80 ? 7.594 -23.219 -14.953 1 90.5 80 PHE A C 1
ATOM 662 O O . PHE A 1 80 ? 7.734 -22.516 -13.961 1 90.5 80 PHE A O 1
ATOM 669 N N . ASN A 1 81 ? 8.32 -23.078 -16.016 1 90.81 81 ASN A N 1
ATOM 670 C CA . ASN A 1 81 ? 9.375 -22.062 -16.094 1 90.81 81 ASN A CA 1
ATOM 671 C C . ASN A 1 81 ? 8.797 -20.656 -16.016 1 90.81 81 ASN A C 1
ATOM 673 O O . ASN A 1 81 ? 9.352 -19.781 -15.336 1 90.81 81 ASN A O 1
ATOM 677 N N . ARG A 1 82 ? 7.719 -20.422 -16.688 1 84 82 ARG A N 1
ATOM 678 C CA . ARG A 1 82 ? 7.09 -19.109 -16.672 1 84 82 ARG A CA 1
ATOM 679 C C . ARG A 1 82 ? 6.594 -18.75 -15.281 1 84 82 ARG A C 1
ATOM 681 O O . ARG A 1 82 ? 6.738 -17.609 -14.828 1 84 82 ARG A O 1
ATOM 688 N N . THR A 1 83 ? 6 -19.734 -14.641 1 81.94 83 THR A N 1
ATOM 689 C CA . THR A 1 83 ? 5.496 -19.5 -13.289 1 81.94 83 THR A CA 1
ATOM 690 C C . THR A 1 83 ? 6.641 -19.188 -12.336 1 81.94 83 THR A C 1
ATOM 692 O O . THR A 1 83 ? 6.543 -18.281 -11.508 1 81.94 83 THR A O 1
ATOM 695 N N . LYS A 1 84 ? 7.711 -19.906 -12.461 1 86.19 84 LYS A N 1
ATOM 696 C CA . LYS A 1 84 ? 8.883 -19.656 -11.625 1 86.19 84 LYS A CA 1
ATOM 697 C C . LYS A 1 84 ? 9.461 -18.266 -11.891 1 86.19 84 LYS A C 1
ATOM 699 O O . LYS A 1 84 ? 9.773 -17.547 -10.945 1 86.19 84 LYS A O 1
ATOM 704 N N . LYS A 1 85 ? 9.555 -17.922 -13.078 1 84.25 85 LYS A N 1
ATOM 705 C CA . LYS A 1 85 ? 10.086 -16.609 -13.445 1 84.25 85 LYS A CA 1
ATOM 706 C C . LYS A 1 85 ? 9.18 -15.492 -12.938 1 84.25 85 LYS A C 1
ATOM 708 O O . LYS A 1 85 ? 9.672 -14.469 -12.461 1 84.25 85 LYS A O 1
ATOM 713 N N . ARG A 1 86 ? 7.941 -15.734 -13.039 1 75.5 86 ARG A N 1
ATOM 714 C CA . ARG A 1 86 ? 6.996 -14.727 -12.57 1 75.5 86 ARG A CA 1
ATOM 715 C C . ARG A 1 86 ? 7.141 -14.492 -11.07 1 75.5 86 ARG A C 1
ATOM 717 O O . ARG A 1 86 ? 7.07 -13.352 -10.602 1 75.5 86 ARG A O 1
ATOM 724 N N . MET A 1 87 ? 7.34 -15.578 -10.367 1 78.06 87 MET A N 1
ATOM 725 C CA . MET A 1 87 ? 7.547 -15.461 -8.93 1 78.06 87 MET A CA 1
ATOM 726 C C . MET A 1 87 ? 8.836 -14.695 -8.625 1 78.06 87 MET A C 1
ATOM 728 O O . MET A 1 87 ? 8.852 -13.812 -7.77 1 78.06 87 MET A O 1
ATOM 732 N N . GLU A 1 88 ? 9.852 -14.938 -9.344 1 83.69 88 GLU A N 1
ATOM 733 C CA . GLU A 1 88 ? 11.133 -14.25 -9.164 1 83.69 88 GLU A CA 1
ATOM 734 C C . GLU A 1 88 ? 11.016 -12.766 -9.492 1 83.69 88 GLU A C 1
ATOM 736 O O . GLU A 1 88 ? 11.539 -11.922 -8.766 1 83.69 88 GLU A O 1
ATOM 741 N N . ASP A 1 89 ? 10.32 -12.508 -10.516 1 74.75 89 ASP A N 1
ATOM 742 C CA . ASP A 1 89 ? 10.117 -11.117 -10.914 1 74.75 89 ASP A CA 1
ATOM 743 C C . ASP A 1 89 ? 9.305 -10.359 -9.867 1 74.75 89 ASP A C 1
ATOM 745 O O . ASP A 1 89 ? 9.609 -9.203 -9.555 1 74.75 89 ASP A O 1
ATOM 749 N N . MET A 1 90 ? 8.289 -11.016 -9.398 1 72 90 MET A N 1
ATOM 750 C CA . MET A 1 90 ? 7.477 -10.398 -8.352 1 72 90 MET A CA 1
ATOM 751 C C . MET A 1 90 ? 8.32 -10.062 -7.129 1 72 90 MET A C 1
ATOM 753 O O . MET A 1 90 ? 8.258 -8.945 -6.613 1 72 90 MET A O 1
ATOM 757 N N . LYS A 1 91 ? 9.094 -10.969 -6.719 1 79.06 91 LYS A N 1
ATOM 758 C CA . LYS A 1 91 ? 9.953 -10.758 -5.559 1 79.06 91 LYS A CA 1
ATOM 759 C C . LYS A 1 91 ? 10.914 -9.594 -5.789 1 79.06 91 LYS A C 1
ATOM 761 O O . LYS A 1 91 ? 11.078 -8.734 -4.922 1 79.06 91 LYS A O 1
ATOM 766 N N . LYS A 1 92 ? 11.469 -9.602 -6.941 1 80.88 92 LYS A N 1
ATOM 767 C CA . LYS A 1 92 ? 12.414 -8.547 -7.285 1 80.88 92 LYS A CA 1
ATOM 768 C C . LYS A 1 92 ? 11.734 -7.18 -7.305 1 80.88 92 LYS A C 1
ATOM 770 O O . LYS A 1 92 ? 12.234 -6.223 -6.715 1 80.88 92 LYS A O 1
ATOM 775 N N . ASN A 1 93 ? 10.633 -7.164 -7.953 1 69.81 93 ASN A N 1
ATOM 776 C CA . ASN A 1 93 ? 9.914 -5.902 -8.102 1 69.81 93 ASN A CA 1
ATOM 777 C C . ASN A 1 93 ? 9.43 -5.375 -6.758 1 69.81 93 ASN A C 1
ATOM 779 O O . ASN A 1 93 ? 9.555 -4.184 -6.469 1 69.81 93 ASN A O 1
ATOM 783 N N . VAL A 1 94 ? 8.914 -6.234 -5.961 1 70.75 94 VAL A N 1
ATOM 784 C CA . VAL A 1 94 ? 8.398 -5.82 -4.66 1 70.75 94 VAL A CA 1
ATOM 785 C C . VAL A 1 94 ? 9.555 -5.398 -3.756 1 70.75 94 VAL A C 1
ATOM 787 O O . VAL A 1 94 ? 9.445 -4.418 -3.018 1 70.75 94 VAL A O 1
ATOM 790 N N . THR A 1 95 ? 10.641 -6.078 -3.859 1 79.75 95 THR A N 1
ATOM 791 C CA . THR A 1 95 ? 11.82 -5.711 -3.088 1 79.75 95 THR A CA 1
ATOM 792 C C . THR A 1 95 ? 12.305 -4.32 -3.473 1 79.75 95 THR A C 1
ATOM 794 O O . THR A 1 95 ? 12.648 -3.512 -2.605 1 79.75 95 THR A O 1
ATOM 797 N N . MET A 1 96 ? 12.305 -4.07 -4.707 1 74.81 96 MET A N 1
ATOM 798 C CA . MET A 1 96 ? 12.719 -2.754 -5.176 1 74.81 96 MET A CA 1
ATOM 799 C C . MET A 1 96 ? 11.789 -1.665 -4.648 1 74.81 96 MET A C 1
ATOM 801 O O . MET A 1 96 ? 12.25 -0.604 -4.223 1 74.81 96 MET A O 1
ATOM 805 N N . LEU A 1 97 ? 10.57 -1.964 -4.672 1 70.38 97 LEU A N 1
ATOM 806 C CA . LEU A 1 97 ? 9.594 -1.006 -4.16 1 70.38 97 LEU A CA 1
ATOM 807 C C . LEU A 1 97 ? 9.805 -0.758 -2.67 1 70.38 97 LEU A C 1
ATOM 809 O O . LEU A 1 97 ? 9.789 0.389 -2.219 1 70.38 97 LEU A O 1
ATOM 813 N N . ILE A 1 98 ? 9.953 -1.836 -1.963 1 74.44 98 ILE A N 1
ATOM 814 C CA . ILE A 1 98 ? 10.188 -1.726 -0.528 1 74.44 98 ILE A CA 1
ATOM 815 C C . ILE A 1 98 ? 11.422 -0.868 -0.274 1 74.44 98 ILE A C 1
ATOM 817 O O . ILE A 1 98 ? 11.414 -0 0.602 1 74.44 98 ILE A O 1
ATOM 821 N N . ASN A 1 99 ? 12.422 -1.032 -1.053 1 80.88 99 ASN A N 1
ATOM 822 C CA . ASN A 1 99 ? 13.68 -0.307 -0.885 1 80.88 99 ASN A CA 1
ATOM 823 C C . ASN A 1 99 ? 13.508 1.184 -1.163 1 80.88 99 ASN A C 1
ATOM 825 O O . ASN A 1 99 ? 14.273 2.006 -0.659 1 80.88 99 ASN A O 1
ATOM 829 N N . ASP A 1 100 ? 12.508 1.56 -1.938 1 73.75 100 ASP A N 1
ATOM 830 C CA . ASP A 1 100 ? 12.289 2.947 -2.334 1 73.75 100 ASP A CA 1
ATOM 831 C C . ASP A 1 100 ? 11.422 3.682 -1.311 1 73.75 100 ASP A C 1
ATOM 833 O O . ASP A 1 100 ? 11.359 4.914 -1.313 1 73.75 100 ASP A O 1
ATOM 837 N N . LEU A 1 101 ? 10.844 2.992 -0.438 1 75.5 101 LEU A N 1
ATOM 838 C CA . LEU A 1 101 ? 9.82 3.562 0.427 1 75.5 101 LEU A CA 1
ATOM 839 C C . LEU A 1 101 ? 10.43 4.531 1.434 1 75.5 101 LEU A C 1
ATOM 841 O O . LEU A 1 101 ? 9.867 5.598 1.696 1 75.5 101 LEU A O 1
ATOM 845 N N . PRO A 1 102 ? 11.648 4.207 2.012 1 82.38 102 PRO A N 1
ATOM 846 C CA . PRO A 1 102 ? 12.219 5.168 2.961 1 82.38 102 PRO A CA 1
ATOM 847 C C . PRO A 1 102 ? 12.484 6.531 2.33 1 82.38 102 PRO A C 1
ATOM 849 O O . PRO A 1 102 ? 12.188 7.566 2.932 1 82.38 102 PRO A O 1
ATOM 852 N N . ALA A 1 103 ? 12.961 6.531 1.106 1 83.44 103 ALA A N 1
ATOM 853 C CA . ALA A 1 103 ? 13.219 7.797 0.417 1 83.44 103 ALA A CA 1
ATOM 854 C C . ALA A 1 103 ? 11.914 8.516 0.09 1 83.44 103 ALA A C 1
ATOM 856 O O . ALA A 1 103 ? 11.828 9.742 0.204 1 83.44 103 ALA A O 1
ATOM 857 N N . ALA A 1 104 ? 10.922 7.824 -0.316 1 75.12 104 ALA A N 1
ATOM 858 C CA . ALA A 1 104 ? 9.617 8.406 -0.607 1 75.12 104 ALA A CA 1
ATOM 859 C C . ALA A 1 104 ? 9.023 9.07 0.634 1 75.12 104 ALA A C 1
ATOM 861 O O . ALA A 1 104 ? 8.469 10.172 0.557 1 75.12 104 ALA A O 1
ATOM 862 N N . LEU A 1 105 ? 9.156 8.305 1.748 1 77 105 LEU A N 1
ATOM 863 C CA . LEU A 1 105 ? 8.672 8.844 3.012 1 77 105 LEU A CA 1
ATOM 864 C C . LEU A 1 105 ? 9.398 10.141 3.363 1 77 105 LEU A C 1
ATOM 866 O O . LEU A 1 105 ? 8.766 11.117 3.773 1 77 105 LEU A O 1
ATOM 870 N N . GLN A 1 106 ? 10.719 10.141 3.168 1 85.19 106 GLN A N 1
ATOM 871 C CA . GLN A 1 106 ? 11.516 11.32 3.471 1 85.19 106 GLN A CA 1
ATOM 872 C C . GLN A 1 106 ? 11.125 12.492 2.584 1 85.19 106 GLN A C 1
ATOM 874 O O . GLN A 1 106 ? 11 13.625 3.061 1 85.19 106 GLN A O 1
ATOM 879 N N . ASN A 1 107 ? 10.898 12.234 1.312 1 81.88 107 ASN A N 1
ATOM 880 C CA . ASN A 1 107 ? 10.484 13.289 0.39 1 81.88 107 ASN A CA 1
ATOM 881 C C . ASN A 1 107 ? 9.109 13.844 0.756 1 81.88 107 ASN A C 1
ATOM 883 O O . ASN A 1 107 ? 8.914 15.062 0.77 1 81.88 107 ASN A O 1
ATOM 887 N N . PHE A 1 108 ? 8.242 12.992 1.081 1 78.44 108 PHE A N 1
ATOM 888 C CA . PHE A 1 108 ? 6.887 13.375 1.454 1 78.44 108 PHE A CA 1
ATOM 889 C C . PHE A 1 108 ? 6.891 14.219 2.721 1 78.44 108 PHE A C 1
ATOM 891 O O . PHE A 1 108 ? 6.328 15.32 2.742 1 78.44 108 PHE A O 1
ATOM 898 N N . THR A 1 109 ? 7.578 13.664 3.684 1 82.31 109 THR A N 1
ATOM 899 C CA . THR A 1 109 ? 7.578 14.375 4.961 1 82.31 109 THR A CA 1
ATOM 900 C C . THR A 1 109 ? 8.391 15.664 4.863 1 82.31 109 THR A C 1
ATOM 902 O O . THR A 1 109 ? 8.062 16.656 5.52 1 82.31 109 THR A O 1
ATOM 905 N N . GLY A 1 110 ? 9.43 15.633 4.062 1 85.69 110 GLY A N 1
ATOM 906 C CA . GLY A 1 110 ? 10.195 16.844 3.832 1 85.69 110 GLY A CA 1
ATOM 907 C C . GLY A 1 110 ? 9.367 17.984 3.258 1 85.69 110 GLY A C 1
ATOM 908 O O . GLY A 1 110 ? 9.547 19.141 3.631 1 85.69 110 GLY A O 1
ATOM 909 N N . ILE A 1 111 ? 8.469 17.641 2.398 1 83.56 111 ILE A N 1
ATOM 910 C CA . ILE A 1 111 ? 7.574 18.625 1.819 1 83.56 111 ILE A CA 1
ATOM 911 C C . ILE A 1 111 ? 6.637 19.172 2.896 1 83.56 111 ILE A C 1
ATOM 913 O O . ILE A 1 111 ? 6.465 20.391 3.027 1 83.56 111 ILE A O 1
ATOM 917 N N . LEU A 1 112 ? 6.125 18.281 3.721 1 81.75 112 LEU A N 1
ATOM 918 C CA . LEU A 1 112 ? 5.137 18.672 4.723 1 81.75 112 LEU A CA 1
ATOM 919 C C . LEU A 1 112 ? 5.777 19.5 5.832 1 81.75 112 LEU A C 1
ATOM 921 O O . LEU A 1 112 ? 5.137 20.375 6.402 1 81.75 112 LEU A O 1
ATOM 925 N N . GLU A 1 113 ? 7.012 19.25 6.047 1 86.5 113 GLU A N 1
ATOM 926 C CA . GLU A 1 113 ? 7.676 19.875 7.184 1 86.5 113 GLU A CA 1
ATOM 927 C C . GLU A 1 113 ? 8.398 21.156 6.766 1 86.5 113 GLU A C 1
ATOM 929 O O . GLU A 1 113 ? 8.906 21.891 7.609 1 86.5 113 GLU A O 1
ATOM 934 N N . ASN A 1 114 ? 8.398 21.391 5.512 1 90.56 114 ASN A N 1
ATOM 935 C CA . ASN A 1 114 ? 9.039 22.609 5.035 1 90.56 114 ASN A CA 1
ATOM 936 C C . ASN A 1 114 ? 8.18 23.844 5.328 1 90.56 114 ASN A C 1
ATOM 938 O O . ASN A 1 114 ? 7.258 24.156 4.578 1 90.56 114 ASN A O 1
ATOM 942 N N . GLU A 1 115 ? 8.609 24.578 6.348 1 92.06 115 GLU A N 1
ATOM 943 C CA . GLU A 1 115 ? 7.785 25.703 6.812 1 92.06 115 GLU A CA 1
ATOM 944 C C . GLU A 1 115 ? 8.055 26.969 6 1 92.06 115 GLU A C 1
ATOM 946 O O . GLU A 1 115 ? 7.398 27.984 6.195 1 92.06 115 GLU A O 1
ATOM 951 N N . ASN A 1 116 ? 8.953 26.875 5.066 1 95.5 116 ASN A N 1
ATOM 952 C CA . ASN A 1 116 ? 9.281 28.031 4.238 1 95.5 116 ASN A CA 1
ATOM 953 C C . ASN A 1 116 ? 8.398 28.094 2.994 1 95.5 116 ASN A C 1
ATOM 955 O O . ASN A 1 116 ? 8.5 29.031 2.207 1 95.5 116 ASN A O 1
ATOM 959 N N . GLN A 1 117 ? 7.504 27.141 2.873 1 93.75 117 GLN A N 1
ATOM 960 C CA . GLN A 1 117 ? 6.562 27.125 1.76 1 93.75 117 GLN A CA 1
ATOM 961 C C . GLN A 1 117 ? 5.168 27.547 2.213 1 93.75 117 GLN A C 1
ATOM 963 O O . GLN A 1 117 ? 4.828 27.422 3.391 1 93.75 117 GLN A O 1
ATOM 968 N N . THR A 1 118 ? 4.496 28.031 1.198 1 92.31 118 THR A N 1
ATOM 969 C CA . THR A 1 118 ? 3.078 28.297 1.438 1 92.31 118 THR A CA 1
ATOM 970 C C . THR A 1 118 ? 2.277 26.984 1.398 1 92.31 118 THR A C 1
ATOM 972 O O . THR A 1 118 ? 2.779 25.953 0.946 1 92.31 118 THR A O 1
ATOM 975 N N . LEU A 1 119 ? 1.096 27.078 1.916 1 84.5 119 LEU A N 1
ATOM 976 C CA . LEU A 1 119 ? 0.233 25.906 1.854 1 84.5 119 LEU A CA 1
ATOM 977 C C . LEU A 1 119 ? 0.002 25.484 0.407 1 84.5 119 LEU A C 1
ATOM 979 O O . LEU A 1 119 ? 0.016 24.281 0.099 1 84.5 119 LEU A O 1
ATOM 983 N N . SER A 1 120 ? -0.187 26.516 -0.412 1 83.75 120 SER A N 1
ATOM 984 C CA . SER A 1 120 ? -0.334 26.219 -1.832 1 83.75 120 SER A CA 1
ATOM 985 C C . SER A 1 120 ? 0.936 25.594 -2.398 1 83.75 120 SER A C 1
ATOM 987 O O . SER A 1 120 ? 0.869 24.672 -3.227 1 83.75 120 SER A O 1
ATOM 989 N N . GLY A 1 121 ? 2.078 26.078 -1.97 1 87.25 121 GLY A N 1
ATOM 990 C CA . GLY A 1 121 ? 3.344 25.5 -2.377 1 87.25 121 GLY A CA 1
ATO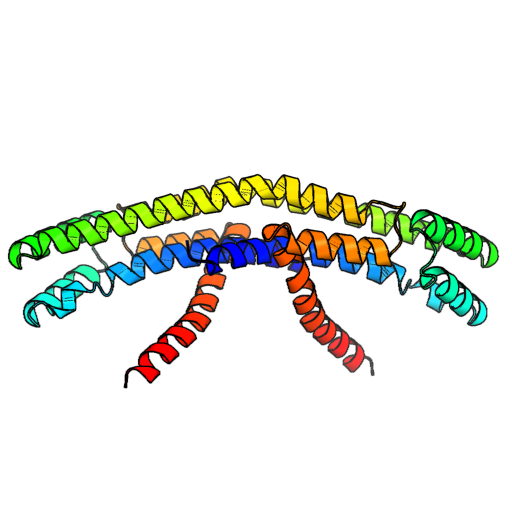M 991 C C . GLY A 1 121 ? 3.488 24.047 -1.957 1 87.25 121 GLY A C 1
ATOM 992 O O . GLY A 1 121 ? 3.961 23.219 -2.734 1 87.25 121 GLY A O 1
ATOM 993 N N . ILE A 1 122 ? 3.062 23.734 -0.811 1 84.38 122 ILE A N 1
ATOM 994 C CA . ILE A 1 122 ? 3.094 22.359 -0.31 1 84.38 122 ILE A CA 1
ATOM 995 C C . ILE A 1 122 ? 2.209 21.469 -1.182 1 84.38 122 ILE A C 1
ATOM 997 O O . ILE A 1 122 ? 2.633 20.406 -1.614 1 84.38 122 ILE A O 1
ATOM 1001 N N . LYS A 1 123 ? 1.089 21.953 -1.442 1 77.81 123 LYS A N 1
ATOM 1002 C CA . LYS A 1 123 ? 0.163 21.219 -2.287 1 77.81 123 LYS A CA 1
ATOM 1003 C C . LYS A 1 123 ? 0.774 20.938 -3.656 1 77.81 123 LYS A C 1
ATOM 1005 O O . LYS A 1 123 ? 0.682 19.812 -4.164 1 77.81 123 LYS A O 1
ATOM 1010 N N . GLN A 1 124 ? 1.375 21.891 -4.176 1 82.44 124 GLN A N 1
ATOM 1011 C CA . GLN A 1 124 ? 2.002 21.734 -5.484 1 82.44 124 GLN A CA 1
ATOM 1012 C C . GLN A 1 124 ? 3.166 20.75 -5.422 1 82.44 124 GLN A C 1
ATOM 1014 O O . GLN A 1 124 ? 3.338 19.938 -6.324 1 82.44 124 GLN A O 1
ATOM 1019 N N . SER A 1 125 ? 3.934 20.938 -4.422 1 84.5 125 SER A N 1
ATOM 1020 C CA . SER A 1 125 ? 5.059 20.031 -4.254 1 84.5 125 SER A CA 1
ATOM 1021 C C . SER A 1 125 ? 4.586 18.594 -4.094 1 84.5 125 SER A C 1
ATOM 1023 O O . SER A 1 125 ? 5.207 17.672 -4.625 1 84.5 125 SER A O 1
ATOM 1025 N N . LEU A 1 126 ? 3.539 18.375 -3.412 1 75.75 126 LEU A N 1
ATOM 1026 C CA . LEU A 1 126 ? 2.982 17.047 -3.229 1 75.75 126 LEU A CA 1
ATOM 1027 C C . LEU A 1 126 ? 2.451 16.5 -4.547 1 75.75 126 LEU A C 1
ATOM 1029 O O . LEU A 1 126 ? 2.615 15.305 -4.836 1 75.75 126 LEU A O 1
ATOM 1033 N N . LYS A 1 127 ? 1.831 17.359 -5.273 1 72.56 127 LYS A N 1
ATOM 1034 C CA . LYS A 1 127 ? 1.341 16.953 -6.582 1 72.56 127 LYS A CA 1
ATOM 1035 C C . LYS A 1 127 ? 2.49 16.516 -7.488 1 72.56 127 LYS A C 1
ATOM 1037 O O . LYS A 1 127 ? 2.398 15.492 -8.172 1 72.56 127 LYS A O 1
ATOM 1042 N N . ALA A 1 128 ? 3.496 17.281 -7.453 1 77.12 128 ALA A N 1
ATOM 1043 C CA . ALA A 1 128 ? 4.672 16.953 -8.258 1 77.12 128 ALA A CA 1
ATOM 1044 C C . ALA A 1 128 ? 5.293 15.633 -7.82 1 77.12 128 ALA A C 1
ATOM 1046 O O . ALA A 1 128 ? 5.738 14.844 -8.656 1 77.12 128 ALA A O 1
ATOM 1047 N N . LEU A 1 129 ? 5.387 15.484 -6.535 1 73.44 129 LEU A N 1
ATOM 1048 C CA . LEU A 1 129 ? 5.945 14.25 -5.988 1 73.44 129 LEU A CA 1
ATOM 1049 C C . LEU A 1 129 ? 5.156 13.039 -6.473 1 73.44 129 LEU A C 1
ATOM 1051 O O . LEU A 1 129 ? 5.738 11.992 -6.77 1 73.44 129 LEU A O 1
ATOM 1055 N N . LYS A 1 130 ? 3.926 13.164 -6.523 1 66 130 LYS A N 1
ATOM 1056 C CA . LYS A 1 130 ? 3.049 12.094 -6.977 1 66 130 LYS A CA 1
ATOM 1057 C C . LYS A 1 130 ? 3.332 11.727 -8.43 1 66 130 LYS A C 1
ATOM 1059 O O . LYS A 1 130 ? 3.279 10.555 -8.805 1 66 130 LYS A O 1
ATOM 1064 N N . GLU A 1 131 ? 3.547 12.727 -9.133 1 64.81 131 GLU A N 1
ATOM 1065 C CA . GLU A 1 131 ? 3.785 12.516 -10.562 1 64.81 131 GLU A CA 1
ATOM 1066 C C . GLU A 1 131 ? 5.168 11.93 -10.805 1 64.81 131 GLU A C 1
ATOM 1068 O O . GLU A 1 131 ? 5.359 11.148 -11.75 1 64.81 131 GLU A O 1
ATOM 1073 N N . GLU A 1 132 ? 6.047 12.375 -10.062 1 61.56 132 GLU A N 1
ATOM 1074 C CA . GLU A 1 132 ? 7.43 11.961 -10.281 1 61.56 132 GLU A CA 1
ATOM 1075 C C . GLU A 1 132 ? 7.688 10.57 -9.695 1 61.56 132 GLU A C 1
ATOM 1077 O O . GLU A 1 132 ? 8.547 9.836 -10.188 1 61.56 132 GLU A O 1
ATOM 1082 N N . ASP A 1 133 ? 7.082 10.531 -8.602 1 53.47 133 ASP A N 1
ATOM 1083 C CA . ASP A 1 133 ? 7.395 9.281 -7.906 1 53.47 133 ASP A CA 1
ATOM 1084 C C . ASP A 1 133 ? 6.133 8.453 -7.676 1 53.47 133 ASP A C 1
ATOM 1086 O O . ASP A 1 133 ? 5.453 8.617 -6.656 1 53.47 133 ASP A O 1
ATOM 1090 N N . PRO A 1 134 ? 5.887 7.68 -8.727 1 50.84 134 PRO A N 1
ATOM 1091 C CA . PRO A 1 134 ? 4.652 6.891 -8.703 1 50.84 134 PRO A CA 1
ATOM 1092 C C . PRO A 1 134 ? 4.43 6.176 -7.375 1 50.84 134 PRO A C 1
ATOM 1094 O O . PRO A 1 134 ? 3.297 6.094 -6.891 1 50.84 134 PRO A O 1
ATOM 1097 N N . PRO A 1 135 ? 5.48 5.91 -6.859 1 50.28 135 PRO A N 1
ATOM 1098 C CA . PRO A 1 135 ? 5.246 5.312 -5.543 1 50.28 135 PRO A CA 1
ATOM 1099 C C . PRO A 1 135 ? 4.602 6.289 -4.559 1 50.28 135 PRO A C 1
ATOM 1101 O O . PRO A 1 135 ? 3.783 5.883 -3.729 1 50.28 135 PRO A O 1
ATOM 1104 N N . VAL A 1 136 ? 4.965 7.652 -4.906 1 49.06 136 VAL A N 1
ATOM 1105 C CA . VAL A 1 136 ? 4.441 8.719 -4.055 1 49.06 136 VAL A CA 1
ATOM 1106 C C . VAL A 1 136 ? 3.021 9.07 -4.484 1 49.06 136 VAL A C 1
ATOM 1108 O O . VAL A 1 136 ? 2.166 9.352 -3.645 1 49.06 136 VAL A O 1
ATOM 1111 N N . GLY A 1 137 ? 2.83 9.336 -5.836 1 45.47 137 GLY A N 1
ATOM 1112 C CA . GLY A 1 137 ? 1.503 9.602 -6.363 1 45.47 137 GLY A CA 1
ATOM 1113 C C . GLY A 1 137 ? 0.45 8.641 -5.855 1 45.47 137 GLY A C 1
ATOM 1114 O O . GLY A 1 137 ? -0.693 9.031 -5.613 1 45.47 137 GLY A O 1
ATOM 1115 N N . CYS A 1 138 ? 0.841 7.625 -5.754 1 42.06 138 CYS A N 1
ATOM 1116 C CA . CYS A 1 138 ? -0.042 6.59 -5.234 1 42.06 138 CYS A CA 1
ATOM 1117 C C . CYS A 1 138 ? -0.378 6.844 -3.768 1 42.06 138 CYS A C 1
ATOM 1119 O O . CYS A 1 138 ? -1.505 6.598 -3.334 1 42.06 138 CYS A O 1
ATOM 1121 N N . LEU A 1 139 ? 0.506 7.664 -3.242 1 43.25 139 LEU A N 1
ATOM 1122 C CA . LEU A 1 139 ? 0.362 8.039 -1.84 1 43.25 139 LEU A CA 1
ATOM 1123 C C . LEU A 1 139 ? -0.764 9.055 -1.662 1 43.25 139 LEU A C 1
ATOM 1125 O O . LEU A 1 139 ? -1.536 8.969 -0.705 1 43.25 139 LEU A O 1
ATOM 1129 N N . GLN A 1 140 ? -0.954 9.984 -2.607 1 41.22 140 GLN A N 1
ATOM 1130 C CA . GLN A 1 140 ? -1.872 11.109 -2.512 1 41.22 140 GLN A CA 1
ATOM 1131 C C . GLN A 1 140 ? -3.299 10.688 -2.852 1 41.22 140 GLN A C 1
ATOM 1133 O O . GLN A 1 140 ? -4.258 11.211 -2.279 1 41.22 140 GLN A O 1
ATOM 1138 N N . ARG A 1 141 ? -3.59 9.945 -3.734 1 39.75 141 ARG A N 1
ATOM 1139 C CA . ARG A 1 141 ? -4.938 9.617 -4.195 1 39.75 141 ARG A CA 1
ATOM 1140 C C . ARG A 1 141 ? -5.73 8.914 -3.102 1 39.75 141 ARG A C 1
ATOM 1142 O O . ARG A 1 141 ? -6.957 9.047 -3.035 1 39.75 141 ARG A O 1
ATOM 1149 N N . VAL A 1 142 ? -5.113 8.32 -2.475 1 35.19 142 VAL A N 1
ATOM 1150 C CA . VAL A 1 142 ? -5.766 7.594 -1.391 1 35.19 142 VAL A CA 1
ATOM 1151 C C . VAL A 1 142 ? -6.316 8.578 -0.363 1 35.19 142 VAL A C 1
ATOM 1153 O O . VAL A 1 142 ? -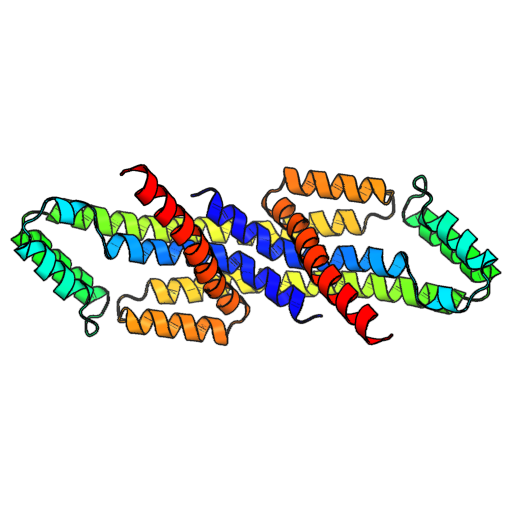7.398 8.375 0.188 1 35.19 142 VAL A O 1
ATOM 1156 N N . ASP A 1 143 ? -5.66 9.641 -0.273 1 35.44 143 ASP A N 1
ATOM 1157 C CA . ASP A 1 143 ? -6.191 10.695 0.593 1 35.44 143 ASP A CA 1
ATOM 1158 C C . ASP A 1 143 ? -7.59 11.117 0.149 1 35.44 143 ASP A C 1
ATOM 1160 O O . ASP A 1 143 ? -8.477 11.305 0.98 1 35.44 143 ASP A O 1
ATOM 1164 N N . VAL A 1 144 ? -7.66 11.148 -1.088 1 36.44 144 VAL A N 1
ATOM 1165 C CA . VAL A 1 144 ? -8.961 11.578 -1.605 1 36.44 144 VAL A CA 1
ATOM 1166 C C . VAL A 1 144 ? -10.023 10.539 -1.252 1 36.44 144 VAL A C 1
ATOM 1168 O O . VAL A 1 144 ? -11.141 10.891 -0.866 1 36.44 144 VAL A O 1
ATOM 1171 N N . TYR A 1 145 ? -9.57 9.375 -1.324 1 31.69 145 TYR A N 1
ATOM 1172 C CA . TYR A 1 145 ? -10.562 8.344 -1.045 1 31.69 145 TYR A CA 1
ATOM 1173 C C . TYR A 1 145 ? -10.93 8.328 0.434 1 31.69 145 TYR A C 1
ATOM 1175 O O . TYR A 1 145 ? -12.102 8.141 0.786 1 31.69 145 TYR A O 1
ATOM 1183 N N . TYR A 1 146 ? -9.922 8.383 1.169 1 31.48 146 TYR A N 1
ATOM 1184 C CA . TYR A 1 146 ? -10.219 8.477 2.596 1 31.48 146 TYR A CA 1
ATOM 1185 C C . TYR A 1 146 ? -11.094 9.68 2.896 1 31.48 146 TYR A C 1
ATOM 1187 O O . TYR A 1 146 ? -12.039 9.586 3.684 1 31.48 146 TYR A O 1
ATOM 1195 N N . LYS A 1 147 ? -10.648 10.727 2.332 1 35.88 147 LYS A N 1
ATOM 1196 C CA . LYS A 1 147 ? -11.516 11.891 2.496 1 35.88 147 LYS A CA 1
ATOM 1197 C C . LYS A 1 147 ? -12.93 11.594 2.002 1 35.88 147 LYS A C 1
ATOM 1199 O O . LYS A 1 147 ? -13.906 11.984 2.641 1 35.88 147 LYS A O 1
ATOM 1204 N N . ALA A 1 148 ? -12.844 10.977 0.973 1 31.34 148 ALA A N 1
ATOM 1205 C CA . ALA A 1 148 ? -14.172 10.695 0.45 1 31.34 148 ALA A CA 1
ATOM 1206 C C . ALA A 1 148 ? -14.953 9.781 1.394 1 31.34 148 ALA A C 1
ATOM 1208 O O . ALA A 1 148 ? -16.156 9.992 1.621 1 31.34 148 ALA A O 1
ATOM 1209 N N . ASN A 1 149 ? -14.25 8.906 1.896 1 31.73 149 ASN A N 1
ATOM 1210 C CA . ASN A 1 149 ? -14.992 8.008 2.771 1 31.73 149 ASN A CA 1
ATOM 1211 C C . ASN A 1 149 ? -15.102 8.562 4.188 1 31.73 149 ASN A C 1
ATOM 1213 O O . ASN A 1 149 ? -16.094 8.32 4.883 1 31.73 149 ASN A O 1
ATOM 1217 N N . HIS A 1 150 ? -14.102 9.133 4.715 1 33.69 150 HIS A N 1
ATOM 1218 C CA . HIS A 1 150 ? -14.242 9.789 6.012 1 33.69 150 HIS A CA 1
ATOM 1219 C C . HIS A 1 150 ? -15.164 11.008 5.91 1 33.69 150 HIS A C 1
ATOM 1221 O O . HIS A 1 150 ? -15.906 11.305 6.848 1 33.69 150 HIS A O 1
ATOM 1227 N N . ALA A 1 151 ? -15.016 11.766 4.938 1 32.75 151 ALA A N 1
ATOM 1228 C CA . ALA A 1 151 ? -16.078 12.758 4.758 1 32.75 151 ALA A CA 1
ATOM 1229 C C . ALA A 1 151 ? -17.453 12.102 4.812 1 32.75 151 ALA A C 1
ATOM 1231 O O . ALA A 1 151 ? -18.391 12.664 5.367 1 32.75 151 ALA A O 1
ATOM 1232 N N . LYS A 1 152 ? -17.422 10.953 4.348 1 35.88 152 LYS A N 1
ATOM 1233 C CA . LYS A 1 152 ? -18.703 10.281 4.496 1 35.88 152 LYS A CA 1
ATOM 1234 C C . LYS A 1 152 ? -18.953 9.875 5.945 1 35.88 152 LYS A C 1
ATOM 1236 O O . LYS A 1 152 ? -20.078 9.977 6.441 1 35.88 152 LYS A O 1
ATOM 1241 N N . ALA A 1 153 ? -17.953 9.477 6.562 1 32.03 153 ALA A N 1
ATOM 1242 C CA . ALA A 1 153 ? -18.156 9.141 7.973 1 32.03 153 ALA A CA 1
ATOM 1243 C C . ALA A 1 153 ? -18.359 10.398 8.812 1 32.03 153 ALA A C 1
ATOM 1245 O O . ALA A 1 153 ? -19.172 10.414 9.742 1 32.03 153 ALA A O 1
ATOM 1246 N N . TRP A 1 154 ? -17.578 11.398 8.562 1 33.19 154 TRP A N 1
ATOM 1247 C CA . TRP A 1 154 ? -17.844 12.648 9.258 1 33.19 154 TRP A CA 1
ATOM 1248 C C . TRP A 1 154 ? -19.219 13.195 8.891 1 33.19 154 TRP A C 1
ATOM 1250 O O . TRP A 1 154 ? -19.922 13.734 9.734 1 33.19 154 TRP A O 1
ATOM 1260 N N . SER A 1 155 ? -19.531 13.078 7.758 1 33.81 155 SER A N 1
ATOM 1261 C CA . SER A 1 155 ? -20.875 13.531 7.426 1 33.81 155 SER A CA 1
ATOM 1262 C C . SER A 1 155 ? -21.938 12.711 8.164 1 33.81 155 SER A C 1
ATOM 1264 O O . SER A 1 155 ? -22.953 13.25 8.586 1 33.81 155 SER A O 1
ATOM 1266 N N . THR A 1 156 ? -21.609 11.508 8.367 1 34.09 156 THR A N 1
ATOM 1267 C CA . THR A 1 156 ? -22.609 10.727 9.086 1 34.09 156 THR A CA 1
ATOM 1268 C C . THR A 1 156 ? -22.562 11.047 10.578 1 34.09 156 THR A C 1
ATOM 1270 O O . THR A 1 156 ? -23.594 11.008 11.258 1 34.09 156 THR A O 1
ATOM 1273 N N . SER A 1 157 ? -21.422 11.312 11.125 1 33.12 157 SER A N 1
ATOM 1274 C CA . SER A 1 157 ? -21.438 11.633 12.547 1 33.12 157 SER A CA 1
ATOM 1275 C C . SER A 1 157 ? -22.094 12.977 12.805 1 33.12 157 SER A C 1
ATOM 1277 O O . SER A 1 157 ? -22.734 13.172 13.836 1 33.12 157 SER A O 1
ATOM 1279 N N . THR A 1 158 ? -21.891 13.938 11.992 1 31.02 158 THR A N 1
ATOM 1280 C CA . THR A 1 158 ? -22.625 15.172 12.234 1 31.02 158 THR A CA 1
ATOM 1281 C C . THR A 1 158 ? -24.125 14.953 12.039 1 31.02 158 THR A C 1
ATOM 1283 O O . THR A 1 158 ? -24.938 15.766 12.484 1 31.02 158 THR A O 1
ATOM 1286 N N . ARG A 1 159 ? -24.578 13.812 11.398 1 35.59 159 ARG A N 1
ATOM 1287 C CA . ARG A 1 159 ? -26.016 13.672 11.273 1 35.59 159 ARG A CA 1
ATOM 1288 C C . ARG A 1 159 ? -26.641 13.164 12.57 1 35.59 159 ARG A C 1
ATOM 1290 O O . ARG A 1 159 ? -27.828 13.375 12.828 1 35.59 159 ARG A O 1
ATOM 1297 N N . THR A 1 160 ? -25.828 12.445 13.328 1 31.95 160 THR A N 1
ATOM 1298 C CA . THR A 1 160 ? -26.594 11.984 14.469 1 31.95 160 THR A CA 1
ATOM 1299 C C . THR A 1 160 ? -26.625 13.039 15.57 1 31.95 160 THR A C 1
ATOM 1301 O O . THR A 1 160 ? -27.297 12.867 16.594 1 31.95 160 THR A O 1
ATOM 1304 N N . GLN A 1 161 ? -25.734 14.039 15.531 1 27.09 161 GLN A N 1
ATOM 1305 C CA . GLN A 1 161 ? -25.938 14.906 16.688 1 27.09 161 GLN A CA 1
ATOM 1306 C C . GLN A 1 161 ? -27.016 15.945 16.406 1 27.09 161 GLN A C 1
ATOM 1308 O O . GLN A 1 161 ? -27.281 16.812 17.25 1 27.09 161 GLN A O 1
ATOM 1313 N N . THR A 1 162 ? -27.719 15.805 15.336 1 25.25 162 THR A N 1
ATOM 1314 C CA . THR A 1 162 ? -28.969 16.531 15.5 1 25.25 162 THR A CA 1
ATOM 1315 C C . THR A 1 162 ? -30.031 15.641 16.156 1 25.25 162 THR A C 1
ATOM 1317 O O . THR A 1 162 ? -30.172 14.461 15.82 1 25.25 162 THR A O 1
ATOM 1320 N N . MET B 1 1 ? 5.863 -6.574 -16.016 1 31.02 1 MET B N 1
ATOM 1321 C CA . MET B 1 1 ? 5.238 -6.207 -14.75 1 31.02 1 MET B CA 1
ATOM 1322 C C . MET B 1 1 ? 3.939 -5.441 -14.977 1 31.02 1 MET B C 1
ATOM 1324 O O . MET B 1 1 ? 3.932 -4.426 -15.672 1 31.02 1 MET B O 1
ATOM 1328 N N . THR B 1 2 ? 2.971 -6.117 -14.797 1 33.97 2 THR B N 1
ATOM 1329 C CA . THR B 1 2 ? 1.848 -5.328 -15.281 1 33.97 2 THR B CA 1
ATOM 1330 C C . THR B 1 2 ? 1.621 -4.105 -14.398 1 33.97 2 THR B C 1
ATOM 1332 O O . THR B 1 2 ? 1.997 -4.109 -13.219 1 33.97 2 THR B O 1
ATOM 1335 N N . PHE B 1 3 ? 1.441 -2.975 -15.016 1 36.84 3 PHE B N 1
ATOM 1336 C CA . PHE B 1 3 ? 1.109 -1.611 -14.609 1 36.84 3 PHE B CA 1
ATOM 1337 C C . PHE B 1 3 ? 0.278 -1.611 -13.336 1 36.84 3 PHE B C 1
ATOM 1339 O O . PHE B 1 3 ? 0.527 -0.815 -12.43 1 36.84 3 PHE B O 1
ATOM 1346 N N . TRP B 1 4 ? -0.384 -2.648 -13.281 1 35.69 4 TRP B N 1
ATOM 1347 C CA . TRP B 1 4 ? -1.431 -2.625 -12.266 1 35.69 4 TRP B CA 1
ATOM 1348 C C . TRP B 1 4 ? -0.861 -2.947 -10.891 1 35.69 4 TRP B C 1
ATOM 1350 O O . TRP B 1 4 ? -1.231 -2.318 -9.898 1 35.69 4 TRP B O 1
ATOM 1360 N N . SER B 1 5 ? 0.037 -3.912 -10.758 1 36.78 5 SER B N 1
ATOM 1361 C CA . SER B 1 5 ? 0.622 -4.305 -9.484 1 36.78 5 SER B CA 1
ATOM 1362 C C . SER B 1 5 ? 1.383 -3.146 -8.844 1 36.78 5 SER B C 1
ATOM 1364 O O . SER B 1 5 ? 1.33 -2.959 -7.625 1 36.78 5 SER B O 1
ATOM 1366 N N . ARG B 1 6 ? 2.127 -2.531 -9.617 1 38.69 6 ARG B N 1
ATOM 1367 C CA . ARG B 1 6 ? 2.842 -1.328 -9.203 1 38.69 6 ARG B CA 1
ATOM 1368 C C . ARG B 1 6 ? 1.885 -0.3 -8.609 1 38.69 6 ARG B C 1
ATOM 1370 O O . ARG B 1 6 ? 2.207 0.354 -7.617 1 38.69 6 ARG B O 1
ATOM 1377 N N . LEU B 1 7 ? 0.806 -0.254 -9.266 1 40.44 7 LEU B N 1
ATOM 1378 C CA . LEU B 1 7 ? -0.193 0.755 -8.93 1 40.44 7 LEU B CA 1
ATOM 1379 C C . LEU B 1 7 ? -0.769 0.513 -7.543 1 40.44 7 LEU B C 1
ATOM 1381 O O . LEU B 1 7 ? -0.99 1.46 -6.781 1 40.44 7 LEU B O 1
ATOM 1385 N N . LEU B 1 8 ? -0.872 -0.743 -7.293 1 39.88 8 LEU B N 1
ATOM 1386 C CA . LEU B 1 8 ? -1.57 -1.084 -6.059 1 39.88 8 LEU B CA 1
ATOM 1387 C C . LEU B 1 8 ? -0.674 -0.856 -4.848 1 39.88 8 LEU B C 1
ATOM 1389 O O . LEU B 1 8 ? -1.13 -0.351 -3.818 1 39.88 8 LEU B O 1
ATOM 1393 N N . ILE B 1 9 ? 0.573 -1.264 -4.891 1 43 9 ILE B N 1
ATOM 1394 C CA . ILE B 1 9 ? 1.558 -1.049 -3.838 1 43 9 ILE B CA 1
ATOM 1395 C C . ILE B 1 9 ? 1.671 0.443 -3.533 1 43 9 ILE B C 1
ATOM 1397 O O . ILE B 1 9 ? 1.711 0.844 -2.367 1 43 9 ILE B O 1
ATOM 1401 N N . GLN B 1 10 ? 1.719 1.044 -4.512 1 41.31 10 GLN B N 1
ATOM 1402 C CA . GLN B 1 10 ? 1.814 2.5 -4.48 1 41.31 10 GLN B CA 1
ATOM 1403 C C . GLN B 1 10 ? 0.625 3.113 -3.746 1 41.31 10 GLN B C 1
ATOM 1405 O O . GLN B 1 10 ? 0.788 4.059 -2.975 1 41.31 10 GLN B O 1
ATOM 1410 N N . PHE B 1 11 ? -0.411 2.404 -3.895 1 43.22 11 PHE B N 1
ATOM 1411 C CA . PHE B 1 11 ? -1.658 2.975 -3.4 1 43.22 11 PHE B CA 1
ATOM 1412 C C . PHE B 1 11 ? -1.717 2.912 -1.879 1 43.22 11 PHE B C 1
ATOM 1414 O O . PHE B 1 11 ? -2.158 3.863 -1.229 1 43.22 11 PHE B O 1
ATOM 1421 N N . PHE B 1 12 ? -1.249 1.765 -1.338 1 43.47 12 PHE B N 1
ATOM 1422 C CA . PHE B 1 12 ? -1.383 1.511 0.092 1 43.47 12 PHE B CA 1
ATOM 1423 C C . PHE B 1 12 ? -0.518 2.475 0.895 1 43.47 12 PHE B C 1
ATOM 1425 O O . PHE B 1 12 ? -0.963 3.02 1.908 1 43.47 12 PHE B O 1
ATOM 1432 N N . PHE B 1 13 ? 0.688 2.537 0.639 1 43.66 13 PHE B N 1
ATOM 1433 C CA . PHE B 1 13 ? 1.599 3.434 1.34 1 43.66 13 PHE B CA 1
ATOM 1434 C C . PHE B 1 13 ? 1.059 4.859 1.346 1 43.66 13 PHE B C 1
ATOM 1436 O O . PHE B 1 13 ? 1.133 5.551 2.361 1 43.66 13 PHE B O 1
ATOM 1443 N N . ILE B 1 14 ? 0.458 5.082 0.364 1 43.56 14 ILE B N 1
ATOM 1444 C CA . ILE B 1 14 ? -0.017 6.43 0.066 1 43.56 14 ILE B CA 1
ATOM 1445 C C . ILE B 1 14 ? -1.163 6.793 1.008 1 43.56 14 ILE B C 1
ATOM 1447 O O . ILE B 1 14 ? -1.214 7.906 1.534 1 43.56 14 ILE B O 1
ATOM 1451 N N . SER B 1 15 ? -1.778 5.758 1.241 1 43.84 15 SER B N 1
ATOM 1452 C CA . SER B 1 15 ? -2.988 6.035 2.006 1 43.84 15 SER B CA 1
ATOM 1453 C C . SER B 1 15 ? -2.66 6.406 3.447 1 43.84 15 SER B C 1
ATOM 1455 O O . SER B 1 15 ? -3.277 7.309 4.02 1 43.84 15 SER B O 1
ATOM 1457 N N . THR B 1 16 ? -1.641 5.816 3.904 1 43.91 16 THR B N 1
ATOM 1458 C CA . THR B 1 16 ? -1.295 6.062 5.301 1 43.91 16 THR B CA 1
ATOM 1459 C C . THR B 1 16 ? -0.732 7.473 5.477 1 43.91 16 THR B C 1
ATOM 1461 O O . THR B 1 16 ? -1.104 8.18 6.41 1 43.91 16 THR B O 1
ATOM 1464 N N . VAL B 1 17 ? 0.031 7.789 4.555 1 45.16 17 VAL B N 1
ATOM 1465 C CA . VAL B 1 17 ? 0.707 9.07 4.73 1 45.16 17 VAL B CA 1
ATOM 1466 C C . VAL B 1 17 ? -0.265 10.211 4.438 1 45.16 17 VAL B C 1
ATOM 1468 O O . VAL B 1 17 ? -0.266 11.227 5.137 1 45.16 17 VAL B O 1
ATOM 1471 N N . ALA B 1 18 ? -1.009 9.984 3.461 1 45.03 18 ALA B N 1
ATOM 1472 C CA . ALA B 1 18 ? -1.94 11.047 3.09 1 45.03 18 ALA B CA 1
ATOM 1473 C C . ALA B 1 18 ? -2.949 11.312 4.203 1 45.03 18 ALA B C 1
ATOM 1475 O O . ALA B 1 18 ? -3.299 12.461 4.477 1 45.03 18 ALA B O 1
ATOM 1476 N N . ALA B 1 19 ? -3.281 10.25 4.805 1 43.5 19 ALA B N 1
ATOM 1477 C CA . ALA B 1 19 ? -4.223 10.414 5.91 1 43.5 19 ALA B CA 1
ATOM 1478 C C . ALA B 1 19 ? -3.621 11.266 7.02 1 43.5 19 ALA B C 1
ATOM 1480 O O . ALA B 1 19 ? -4.316 12.086 7.625 1 43.5 19 ALA B O 1
ATOM 1481 N N . HIS B 1 20 ? -2.445 11.102 7.168 1 44.94 20 HIS B N 1
ATOM 1482 C CA . HIS B 1 20 ? -1.818 11.82 8.273 1 44.94 20 HIS B CA 1
ATOM 1483 C C . HIS B 1 20 ? -1.551 13.281 7.902 1 44.94 20 HIS B C 1
ATOM 1485 O O . HIS B 1 20 ? -1.722 14.18 8.727 1 44.94 20 HIS B O 1
ATOM 1491 N N . GLY B 1 21 ? -1.08 13.531 6.715 1 46.72 21 GLY B N 1
ATOM 1492 C CA . GLY B 1 21 ? -0.844 14.906 6.328 1 46.72 21 GLY B CA 1
ATOM 1493 C C . GLY B 1 21 ? -2.107 15.75 6.312 1 46.72 21 GLY B C 1
ATOM 1494 O O . GLY B 1 21 ? -2.098 16.906 6.746 1 46.72 21 GLY B O 1
ATOM 1495 N N . CYS B 1 22 ? -3.209 15.141 5.859 1 49 22 CYS B N 1
ATOM 1496 C CA . CYS B 1 22 ? -4.473 15.867 5.812 1 49 22 CYS B CA 1
ATOM 1497 C C . CYS B 1 22 ? -4.957 16.203 7.215 1 49 22 CYS B C 1
ATOM 1499 O O . CYS B 1 22 ? -5.492 17.297 7.449 1 49 22 CYS B O 1
ATOM 1501 N N . LEU B 1 23 ? -4.57 15.336 8 1 49.72 23 LEU B N 1
ATOM 1502 C CA . LEU B 1 23 ? -5.059 15.594 9.352 1 49.72 23 LEU B CA 1
ATOM 1503 C C . LEU B 1 23 ? -4.371 16.812 9.953 1 49.72 23 LEU B C 1
ATOM 1505 O O . LEU B 1 23 ? -4.992 17.578 10.688 1 49.72 23 LEU B O 1
ATOM 1509 N N . PHE B 1 24 ? -3.125 16.969 9.477 1 54.22 24 PHE B N 1
ATOM 1510 C CA . PHE B 1 24 ? -2.414 18.156 9.93 1 54.22 24 PHE B CA 1
ATOM 1511 C C . PHE B 1 24 ? -3.176 19.422 9.547 1 54.22 24 PHE B C 1
ATOM 1513 O O . PHE B 1 24 ? -3.416 20.297 10.391 1 54.22 24 PHE B O 1
ATOM 1520 N N . LEU B 1 25 ? -3.652 19.422 8.359 1 58.62 25 LEU B N 1
ATOM 1521 C CA . LEU B 1 25 ? -4.285 20.625 7.844 1 58.62 25 LEU B CA 1
ATOM 1522 C C . LEU B 1 25 ? -5.703 20.766 8.391 1 58.62 25 LEU B C 1
ATOM 1524 O O . LEU B 1 25 ? -6.152 21.875 8.672 1 58.62 25 LEU B O 1
ATOM 1528 N N . GLU B 1 26 ? -6.137 19.641 8.75 1 59.56 26 GLU B N 1
ATOM 1529 C CA . GLU B 1 26 ? -7.527 19.688 9.203 1 59.56 26 GLU B CA 1
ATOM 1530 C C . GLU B 1 26 ? -7.633 20.312 10.586 1 59.56 26 GLU B C 1
ATOM 1532 O O . GLU B 1 26 ? -8.523 21.125 10.844 1 59.56 26 GLU B O 1
ATOM 1537 N N . GLU B 1 27 ? -6.738 19.969 11.398 1 67 27 GLU B N 1
ATOM 1538 C CA . GLU B 1 27 ? -6.816 20.5 12.75 1 67 27 GLU B CA 1
ATOM 1539 C C . GLU B 1 27 ? -6.477 22 12.773 1 67 27 GLU B C 1
ATOM 1541 O O . GLU B 1 27 ? -6.992 22.75 13.609 1 67 27 GLU B O 1
ATOM 1546 N N . LEU B 1 28 ? -5.684 22.406 11.805 1 71.19 28 LEU B N 1
ATOM 1547 C CA . LEU B 1 28 ? -5.32 23.812 11.734 1 71.19 28 LEU B CA 1
ATOM 1548 C C . LEU B 1 28 ? -6.449 24.625 11.117 1 71.19 28 LEU B C 1
ATOM 1550 O O . LEU B 1 28 ? -6.602 25.812 11.43 1 71.19 28 LEU B O 1
ATOM 1554 N N . LEU B 1 29 ? -7.219 24 10.367 1 72.19 29 LEU B N 1
ATOM 1555 C CA . LEU B 1 29 ? -8.297 24.688 9.664 1 72.19 29 LEU B CA 1
ATOM 1556 C C . LEU B 1 29 ? -9.445 25.016 10.617 1 72.19 29 LEU B C 1
ATOM 1558 O O . LEU B 1 29 ? -10.016 26.109 10.562 1 72.19 29 LEU B O 1
ATOM 1562 N N . HIS B 1 30 ? -9.727 24.031 11.484 1 75.06 30 HIS B N 1
ATOM 1563 C CA . HIS B 1 30 ? -10.836 24.25 12.414 1 75.06 30 HIS B CA 1
ATOM 1564 C C . HIS B 1 30 ? -10.461 23.828 13.828 1 75.06 30 HIS B C 1
ATOM 1566 O O . HIS B 1 30 ? -11.016 22.859 14.352 1 75.06 30 HIS B O 1
ATOM 1572 N N . PRO B 1 31 ? -9.656 24.75 14.375 1 84.12 31 PRO B N 1
ATOM 1573 C CA . PRO B 1 31 ? -9.305 24.391 15.75 1 84.12 31 PRO B CA 1
ATOM 1574 C C . PRO B 1 31 ? -10.484 24.531 16.719 1 84.12 31 PRO B C 1
ATOM 1576 O O . PRO B 1 31 ? -11.312 25.422 16.562 1 84.12 31 PRO B O 1
ATOM 1579 N N . ARG B 1 32 ? -10.555 23.75 17.656 1 82.81 32 ARG B N 1
ATOM 1580 C CA . ARG B 1 32 ? -11.672 23.656 18.594 1 82.81 32 ARG B CA 1
ATOM 1581 C C . ARG B 1 32 ? -11.82 24.938 19.406 1 82.81 32 ARG B C 1
ATOM 1583 O O . ARG B 1 32 ? -12.938 25.328 19.766 1 82.81 32 ARG B O 1
ATOM 1590 N N . PHE B 1 33 ? -10.789 25.547 19.656 1 88.31 33 PHE B N 1
ATOM 1591 C CA . PHE B 1 33 ? -10.836 26.719 20.531 1 88.31 33 PHE B CA 1
ATOM 1592 C C . PHE B 1 33 ? -11.523 27.891 19.828 1 88.31 33 PHE B C 1
ATOM 1594 O O . PHE B 1 33 ? -11.906 28.859 20.469 1 88.31 33 PHE B O 1
ATOM 1601 N N . LEU B 1 34 ? -11.688 27.812 18.484 1 90.62 34 LEU B N 1
ATOM 1602 C CA . LEU B 1 34 ? -12.328 28.891 17.766 1 90.62 34 LEU B CA 1
ATOM 1603 C C . LEU B 1 34 ? -13.797 29.016 18.141 1 90.62 34 LEU B C 1
ATOM 1605 O O . LEU B 1 34 ? -14.414 30.078 17.953 1 90.62 34 LEU B O 1
ATOM 1609 N N . LYS B 1 35 ? -14.289 27.938 18.672 1 88.19 35 LYS B N 1
ATOM 1610 C CA . LYS B 1 35 ? -15.688 27.953 19.109 1 88.19 35 LYS B CA 1
ATOM 1611 C C . LYS B 1 35 ? -15.875 28.844 20.344 1 88.19 35 LYS B C 1
ATOM 1613 O O . LYS B 1 35 ? -16.984 29.25 20.641 1 88.19 35 LYS B O 1
ATOM 1618 N N . ASP B 1 36 ? -14.805 29.078 21.062 1 89.62 36 ASP B N 1
ATOM 1619 C CA . ASP B 1 36 ? -14.875 29.766 22.344 1 89.62 36 ASP B CA 1
ATOM 1620 C C . ASP B 1 36 ? -14.43 31.219 22.203 1 89.62 36 ASP B C 1
ATOM 1622 O O . ASP B 1 36 ? -14.281 31.938 23.203 1 89.62 36 ASP B O 1
ATOM 1626 N N . VAL B 1 37 ? -14.188 31.672 20.953 1 93.12 37 VAL B N 1
ATOM 1627 C CA . VAL B 1 37 ? -13.758 33.062 20.766 1 93.12 37 VAL B CA 1
ATOM 1628 C C . VAL B 1 37 ? -14.867 33.844 20.094 1 93.12 37 VAL B C 1
ATOM 1630 O O . VAL B 1 37 ? -15.891 33.281 19.688 1 93.12 37 VAL B O 1
ATOM 1633 N N . SER B 1 38 ? -14.672 35.219 20.109 1 94.06 38 SER B N 1
ATOM 1634 C CA . SER B 1 38 ? -15.648 36.094 19.469 1 94.06 38 SER B CA 1
ATOM 1635 C C . SER B 1 38 ? -15.664 35.906 17.953 1 94.06 38 SER B C 1
ATOM 1637 O O . SER B 1 38 ? -14.703 35.375 17.391 1 94.06 38 SER B O 1
ATOM 1639 N N . LEU B 1 39 ? -16.719 36.219 17.312 1 94.19 39 LEU B N 1
ATOM 1640 C CA . LEU B 1 39 ? -16.844 36.156 15.859 1 94.19 39 LEU B CA 1
ATOM 1641 C C . LEU B 1 39 ? -15.727 36.969 15.188 1 94.19 39 LEU B C 1
ATOM 1643 O O . LEU B 1 39 ? -15.18 36.531 14.172 1 94.19 39 LEU B O 1
ATOM 1647 N N . LYS B 1 40 ? -15.484 38.125 15.789 1 95.69 40 LYS B N 1
ATOM 1648 C CA . LYS B 1 40 ? -14.398 38.938 15.258 1 95.69 40 LYS B CA 1
ATOM 1649 C C . LYS B 1 40 ? -13.078 38.188 15.289 1 95.69 40 LYS B C 1
ATOM 1651 O O . LYS B 1 40 ? -12.336 38.188 14.305 1 95.69 40 LYS B O 1
ATOM 1656 N N . ALA B 1 41 ? -12.773 37.594 16.359 1 96.19 41 ALA B N 1
ATOM 1657 C CA . ALA B 1 41 ? -11.539 36.812 16.531 1 96.19 41 ALA B CA 1
ATOM 1658 C C . ALA B 1 41 ? -11.477 35.656 15.531 1 96.19 41 ALA B C 1
ATOM 1660 O O . ALA B 1 41 ? -10.422 35.406 14.953 1 96.19 41 ALA B O 1
ATOM 1661 N N . GLU B 1 42 ? -12.609 35 15.375 1 95.31 42 GLU B N 1
ATOM 1662 C CA . GLU B 1 42 ? -12.68 33.875 14.422 1 95.31 42 GLU B CA 1
ATOM 1663 C C . GLU B 1 42 ? -12.375 34.375 13.008 1 95.31 42 GLU B C 1
ATOM 1665 O O . GLU B 1 42 ? -11.617 33.719 12.281 1 95.31 42 GLU B O 1
ATOM 1670 N N . LYS B 1 43 ? -12.945 35.469 12.625 1 95.19 43 LYS B N 1
ATOM 1671 C CA . LYS B 1 43 ? -12.727 36 11.289 1 95.19 43 LYS B CA 1
ATOM 1672 C C . LYS B 1 43 ? -11.266 36.375 11.078 1 95.19 43 LYS B C 1
ATOM 1674 O O . LYS B 1 43 ? -10.719 36.156 9.992 1 95.19 43 LYS B O 1
ATOM 1679 N N . GLU B 1 44 ? -10.648 36.906 12.125 1 96.81 44 GLU B N 1
ATOM 1680 C CA . GLU B 1 44 ? -9.234 37.281 12.023 1 96.81 44 GLU B CA 1
ATOM 1681 C C . GLU B 1 44 ? -8.359 36.031 11.875 1 96.81 44 GLU B C 1
ATOM 1683 O O . GLU B 1 44 ? -7.402 36.031 11.102 1 96.81 44 GLU B O 1
ATOM 1688 N N . TYR B 1 45 ? -8.758 35.031 12.648 1 95 45 TYR B N 1
ATOM 1689 C CA . TYR B 1 45 ? -8.039 33.75 12.492 1 95 45 TYR B CA 1
ATOM 1690 C C . TYR B 1 45 ? -8.148 33.25 11.062 1 95 45 TYR B C 1
ATOM 1692 O O . TYR B 1 45 ? -7.145 32.844 10.461 1 95 45 TYR B O 1
ATOM 1700 N N . ASP B 1 46 ? -9.344 33.219 10.523 1 92.81 46 ASP B N 1
ATOM 1701 C CA . ASP B 1 46 ? -9.57 32.75 9.164 1 92.81 46 ASP B CA 1
ATOM 1702 C C . ASP B 1 46 ? -8.75 33.531 8.156 1 92.81 46 ASP B C 1
ATOM 1704 O O . ASP B 1 46 ? -8.172 32.969 7.227 1 92.81 46 ASP B O 1
ATOM 1708 N N . ALA B 1 47 ? -8.719 34.812 8.359 1 94.75 47 ALA B N 1
ATOM 1709 C CA . ALA B 1 47 ? -7.969 35.688 7.449 1 94.75 47 ALA B CA 1
ATOM 1710 C C . ALA B 1 47 ? -6.488 35.312 7.441 1 94.75 47 ALA B C 1
ATOM 1712 O O . ALA B 1 47 ? -5.84 35.312 6.391 1 94.75 47 ALA B O 1
ATOM 1713 N N . ILE B 1 48 ? -5.953 34.969 8.641 1 95.19 48 ILE B N 1
ATOM 1714 C CA . ILE B 1 48 ? -4.559 34.562 8.734 1 95.19 48 ILE B CA 1
ATOM 1715 C C . ILE B 1 48 ? -4.371 33.219 8.047 1 95.19 48 ILE B C 1
ATOM 1717 O O . ILE B 1 48 ? -3.482 33.062 7.199 1 95.19 48 ILE B O 1
ATOM 1721 N N . PHE B 1 49 ? -5.258 32.312 8.359 1 90.62 49 PHE B N 1
ATOM 1722 C CA . PHE B 1 49 ? -5.105 30.938 7.902 1 90.62 49 PHE B CA 1
ATOM 1723 C C . PHE B 1 49 ? -5.234 30.859 6.387 1 90.62 49 PHE B C 1
ATOM 1725 O O . PHE B 1 49 ? -4.512 30.094 5.738 1 90.62 49 PHE B O 1
ATOM 1732 N N . PHE B 1 50 ? -6.105 31.609 5.832 1 88.5 50 PHE B N 1
ATOM 1733 C CA . PHE B 1 50 ? -6.391 31.469 4.41 1 88.5 50 PHE B CA 1
ATOM 1734 C C . PHE B 1 50 ? -5.57 32.469 3.596 1 88.5 50 PHE B C 1
ATOM 1736 O O . PHE B 1 50 ? -5.766 32.594 2.387 1 88.5 50 PHE B O 1
ATOM 1743 N N . ASN B 1 51 ? -4.707 33.156 4.312 1 92.06 51 ASN B N 1
ATOM 1744 C CA . ASN B 1 51 ? -3.789 34.031 3.572 1 92.06 51 ASN B CA 1
ATOM 1745 C C . ASN B 1 51 ? -2.779 33.188 2.771 1 92.06 51 ASN B C 1
ATOM 1747 O O . ASN B 1 51 ? -1.83 32.656 3.336 1 92.06 51 ASN B O 1
ATOM 1751 N N . GLU B 1 52 ? -2.857 33.156 1.501 1 90.75 52 GLU B N 1
ATOM 1752 C CA . GLU B 1 52 ? -2.102 32.281 0.616 1 90.75 52 GLU B CA 1
ATOM 1753 C C . GLU B 1 52 ? -0.677 32.781 0.414 1 90.75 52 GLU B C 1
ATOM 1755 O O . GLU B 1 52 ? 0.174 32.094 -0.119 1 90.75 52 GLU B O 1
ATOM 1760 N N . SER B 1 53 ? -0.482 34 0.822 1 95.12 53 SER B N 1
ATOM 1761 C CA . SER B 1 53 ? 0.835 34.594 0.6 1 95.12 53 SER B CA 1
ATOM 1762 C C . SER B 1 53 ? 1.787 34.25 1.745 1 95.12 53 SER B C 1
ATOM 1764 O O . SER B 1 53 ? 3 34.438 1.624 1 95.12 53 SER B O 1
ATOM 1766 N N . LEU B 1 54 ? 1.294 33.719 2.855 1 95.31 54 LEU B N 1
ATOM 1767 C CA . LEU B 1 54 ? 2.123 33.406 4.02 1 95.31 54 LEU B CA 1
ATOM 1768 C C . LEU B 1 54 ? 2.748 32.031 3.9 1 95.31 54 LEU B C 1
ATOM 1770 O O . LEU B 1 54 ? 2.082 31.062 3.494 1 95.31 54 LEU B O 1
ATOM 1774 N N . SER B 1 55 ? 4.055 32.031 4.184 1 95 55 SER B N 1
ATOM 1775 C CA . SER B 1 55 ? 4.645 30.703 4.438 1 95 55 SER B CA 1
ATOM 1776 C C . SER B 1 55 ? 4.078 30.078 5.711 1 95 55 SER B C 1
ATOM 1778 O O . SER B 1 55 ? 3.461 30.781 6.523 1 95 55 SER B O 1
ATOM 1780 N N . VAL B 1 56 ? 4.273 28.844 5.887 1 91.75 56 VAL B N 1
ATOM 1781 C CA . VAL B 1 56 ? 3.789 28.141 7.078 1 91.75 56 VAL B CA 1
ATOM 1782 C C . VAL B 1 56 ? 4.422 28.766 8.32 1 91.75 56 VAL B C 1
ATOM 1784 O O . VAL B 1 56 ? 3.752 28.953 9.336 1 91.75 56 VAL B O 1
ATOM 1787 N N . ALA B 1 57 ? 5.668 29.188 8.242 1 95 57 ALA B N 1
ATOM 1788 C CA . ALA B 1 57 ? 6.344 29.828 9.367 1 95 57 ALA B CA 1
ATOM 1789 C C . ALA B 1 57 ? 5.688 31.156 9.711 1 95 57 ALA B C 1
ATOM 1791 O O . ALA B 1 57 ? 5.453 31.469 10.883 1 95 57 ALA B O 1
ATOM 1792 N N . GLU B 1 58 ? 5.383 31.922 8.648 1 96.69 58 GLU B N 1
ATOM 1793 C CA . GLU B 1 58 ? 4.723 33.219 8.844 1 96.69 58 GLU B CA 1
ATOM 1794 C C . GLU B 1 58 ? 3.301 33.031 9.375 1 96.69 58 GLU B C 1
ATOM 1796 O O . GLU B 1 58 ? 2.854 33.781 10.242 1 96.69 58 GLU B O 1
ATOM 1801 N N . LEU B 1 59 ? 2.645 32.031 8.844 1 94.69 59 LEU B N 1
ATOM 1802 C CA . LEU B 1 59 ? 1.301 31.688 9.305 1 94.69 59 LEU B CA 1
ATOM 1803 C C . LEU B 1 59 ? 1.296 31.375 10.797 1 94.69 59 LEU B C 1
ATOM 1805 O O . LEU B 1 59 ? 0.488 31.922 11.547 1 94.69 59 LEU B O 1
ATOM 1809 N N . LYS B 1 60 ? 2.244 30.578 11.195 1 94 60 LYS B N 1
ATOM 1810 C CA . LYS B 1 60 ? 2.344 30.203 12.609 1 94 60 LYS B CA 1
ATOM 1811 C C . LYS B 1 60 ? 2.652 31.422 13.477 1 94 60 LYS B C 1
ATOM 1813 O O . LYS B 1 60 ? 2.084 31.562 14.562 1 94 60 LYS B O 1
ATOM 1818 N N . ARG B 1 61 ? 3.479 32.281 13.008 1 96.88 61 ARG B N 1
ATOM 1819 C CA . ARG B 1 61 ? 3.812 33.5 13.734 1 96.88 61 ARG B CA 1
ATOM 1820 C C . ARG B 1 61 ? 2.588 34.375 13.898 1 96.88 61 ARG B C 1
ATOM 1822 O O . ARG B 1 61 ? 2.314 34.875 14.992 1 96.88 61 ARG B O 1
ATOM 1829 N N . ASP B 1 62 ? 1.85 34.531 12.82 1 97.38 62 ASP B N 1
ATOM 1830 C CA . ASP B 1 62 ? 0.675 35.406 12.844 1 97.38 62 ASP B CA 1
ATOM 1831 C C . ASP B 1 62 ? -0.424 34.812 13.727 1 97.38 62 ASP B C 1
ATOM 1833 O O . ASP B 1 62 ? -1.113 35.531 14.438 1 97.38 62 ASP B O 1
ATOM 1837 N N . ILE B 1 63 ? -0.512 33.469 13.727 1 96.06 63 ILE B N 1
ATOM 1838 C CA . ILE B 1 63 ? -1.492 32.812 14.578 1 96.06 63 ILE B CA 1
ATOM 1839 C C . ILE B 1 63 ? -1.11 33 16.047 1 96.06 63 ILE B C 1
ATOM 1841 O O . ILE B 1 63 ? -1.975 33.219 16.891 1 96.06 63 ILE B O 1
ATOM 1845 N N . MET B 1 64 ? 0.169 33 16.312 1 97.06 64 MET B N 1
ATOM 1846 C CA . MET B 1 64 ? 0.624 33.156 17.688 1 97.06 64 MET B CA 1
ATOM 1847 C C . MET B 1 64 ? 0.373 34.594 18.156 1 97.06 64 MET B C 1
ATOM 1849 O O . MET B 1 64 ? -0.015 34.812 19.297 1 97.06 64 MET B O 1
ATOM 1853 N N . SER B 1 65 ? 0.563 35.594 17.266 1 98.12 65 SER B N 1
ATOM 1854 C CA . SER B 1 65 ? 0.248 36.969 17.594 1 98.12 65 SER B CA 1
ATOM 1855 C C . SER B 1 65 ? -1.243 37.156 17.859 1 98.12 65 SER B C 1
ATOM 1857 O O . SER B 1 65 ? -1.629 37.812 18.828 1 98.12 65 SER B O 1
ATOM 1859 N N . TRP B 1 66 ? -2.016 36.531 17 1 97.56 66 TRP B N 1
ATOM 1860 C CA . TRP B 1 66 ? -3.463 36.5 17.188 1 97.56 66 TRP B CA 1
ATOM 1861 C C . TRP B 1 66 ? -3.834 35.844 18.516 1 97.56 66 TRP B C 1
ATOM 1863 O O . TRP B 1 66 ? -4.688 36.344 19.25 1 97.56 66 TRP B O 1
ATOM 1873 N N . ALA B 1 67 ? -3.199 34.75 18.875 1 97.5 67 ALA B N 1
ATOM 1874 C CA . ALA B 1 67 ? -3.475 34.031 20.109 1 97.5 67 ALA B CA 1
ATOM 1875 C C . ALA B 1 67 ? -3.217 34.906 21.328 1 97.5 67 ALA B C 1
ATOM 1877 O O . ALA B 1 67 ? -3.967 34.875 22.312 1 97.5 67 ALA B O 1
ATOM 1878 N N . LYS B 1 68 ? -2.182 35.719 21.281 1 97.62 68 LYS B N 1
ATOM 1879 C CA . LYS B 1 68 ? -1.854 36.656 22.375 1 97.62 68 LYS B CA 1
ATOM 1880 C C . LYS B 1 68 ? -2.934 37.719 22.547 1 97.62 68 LYS B C 1
ATOM 1882 O O . LYS B 1 68 ? -3.344 38.031 23.672 1 97.62 68 LYS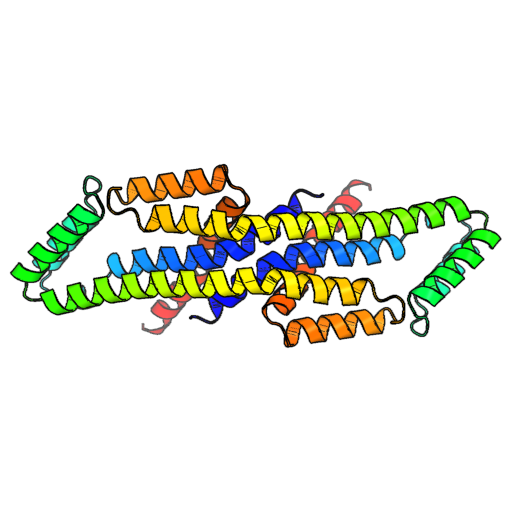 B O 1
ATOM 1887 N N . GLU B 1 69 ? -3.389 38.156 21.422 1 97.19 69 GLU B N 1
ATOM 1888 C CA . GLU B 1 69 ? -4.402 39.219 21.422 1 97.19 69 GLU B CA 1
ATOM 1889 C C . GLU B 1 69 ? -5.703 38.719 22.047 1 97.19 69 GLU B C 1
ATOM 1891 O O . GLU B 1 69 ? -6.375 39.469 22.766 1 97.19 69 GLU B O 1
ATOM 1896 N N . TYR B 1 70 ? -6.008 37.406 21.844 1 96.62 70 TYR B N 1
ATOM 1897 C CA . TYR B 1 70 ? -7.32 36.938 22.25 1 96.62 70 TYR B CA 1
ATOM 1898 C C . TYR B 1 70 ? -7.195 35.938 23.406 1 96.62 70 TYR B C 1
ATOM 1900 O O . TYR B 1 70 ? -8.156 35.25 23.734 1 96.62 70 TYR B O 1
ATOM 1908 N N . ASN B 1 71 ? -6.043 35.844 24.016 1 95.19 71 ASN B N 1
ATOM 1909 C CA . ASN B 1 71 ? -5.77 35.094 25.234 1 95.19 71 ASN B CA 1
ATOM 1910 C C . ASN B 1 71 ? -6.043 33.625 25.047 1 95.19 71 ASN B C 1
ATOM 1912 O O . ASN B 1 71 ? -6.68 33 25.891 1 95.19 71 ASN B O 1
ATOM 1916 N N . VAL B 1 72 ? -5.645 33.062 23.859 1 96.62 72 VAL B N 1
ATOM 1917 C CA . VAL B 1 72 ? -5.773 31.625 23.594 1 96.62 72 VAL B CA 1
ATOM 1918 C C . VAL B 1 72 ? -4.41 31.031 23.234 1 96.62 72 VAL B C 1
ATOM 1920 O O . VAL B 1 72 ? -4.32 30.125 22.406 1 96.62 72 VAL B O 1
ATOM 1923 N N . THR B 1 73 ? -3.311 31.625 23.828 1 96.94 73 THR B N 1
ATOM 1924 C CA . THR B 1 73 ? -1.938 31.234 23.531 1 96.94 73 THR B CA 1
ATOM 1925 C C . THR B 1 73 ? -1.704 29.766 23.891 1 96.94 73 THR B C 1
ATOM 1927 O O . THR B 1 73 ? -1.072 29.031 23.125 1 96.94 73 THR B O 1
ATOM 1930 N N . GLU B 1 74 ? -2.205 29.312 25.031 1 96.31 74 GLU B N 1
ATOM 1931 C CA . GLU B 1 74 ? -2.002 27.938 25.469 1 96.31 74 GLU B CA 1
ATOM 1932 C C . GLU B 1 74 ? -2.691 26.953 24.516 1 96.31 74 GLU B C 1
ATOM 1934 O O . GLU B 1 74 ? -2.137 25.906 24.188 1 96.31 74 GLU B O 1
ATOM 1939 N N . GLN B 1 75 ? -3.895 27.359 24.031 1 94.94 75 GLN B N 1
ATOM 1940 C CA . GLN B 1 75 ? -4.625 26.5 23.109 1 94.94 75 GLN B CA 1
ATOM 1941 C C . GLN B 1 75 ? -3.883 26.375 21.781 1 94.94 75 GLN B C 1
ATOM 1943 O O . GLN B 1 75 ? -3.783 25.281 21.219 1 94.94 75 GLN B O 1
ATOM 1948 N N . VAL B 1 76 ? -3.311 27.469 21.344 1 94.5 76 VAL B N 1
ATOM 1949 C CA . VAL B 1 76 ? -2.592 27.453 20.078 1 94.5 76 VAL B CA 1
ATOM 1950 C C . VAL B 1 76 ? -1.287 26.672 20.219 1 94.5 76 VAL B C 1
ATOM 1952 O O . VAL B 1 76 ? -0.929 25.891 19.344 1 94.5 76 VAL B O 1
ATOM 1955 N N . HIS B 1 77 ? -0.595 26.859 21.328 1 95 77 HIS B N 1
ATOM 1956 C CA . HIS B 1 77 ? 0.6 26.078 21.578 1 95 77 HIS B CA 1
ATOM 1957 C C . HIS B 1 77 ? 0.275 24.578 21.609 1 95 77 HIS B C 1
ATOM 1959 O O . HIS B 1 77 ? 1.013 23.766 21.047 1 95 77 HIS B O 1
ATOM 1965 N N . GLY B 1 78 ? -0.834 24.25 22.297 1 92.94 78 GLY B N 1
ATOM 1966 C CA . GLY B 1 78 ? -1.276 22.859 22.312 1 92.94 78 GLY B CA 1
ATOM 1967 C C . GLY B 1 78 ? -1.553 22.312 20.922 1 92.94 78 GLY B C 1
ATOM 1968 O O . GLY B 1 78 ? -1.191 21.172 20.625 1 92.94 78 GLY B O 1
ATOM 1969 N N . LEU B 1 79 ? -2.162 23.125 20.109 1 89.12 79 LEU B N 1
ATOM 1970 C CA . LEU B 1 79 ? -2.461 22.734 18.734 1 89.12 79 LEU B CA 1
ATOM 1971 C C . LEU B 1 79 ? -1.178 22.453 17.953 1 89.12 79 LEU B C 1
ATOM 1973 O O . LEU B 1 79 ? -1.052 21.406 17.312 1 89.12 79 LEU B O 1
ATOM 1977 N N . PHE B 1 80 ? -0.194 23.359 17.984 1 90.31 80 PHE B N 1
ATOM 1978 C CA . PHE B 1 80 ? 1.06 23.203 17.266 1 90.31 80 PHE B CA 1
ATOM 1979 C C . PHE B 1 80 ? 1.822 21.984 17.75 1 90.31 80 PHE B C 1
ATOM 1981 O O . PHE B 1 80 ? 2.352 21.203 16.953 1 90.31 80 PHE B O 1
ATOM 1988 N N . ASN B 1 81 ? 1.853 21.766 19.047 1 90.69 81 ASN B N 1
ATOM 1989 C CA . ASN B 1 81 ? 2.545 20.609 19.609 1 90.69 81 ASN B CA 1
ATOM 1990 C C . ASN B 1 81 ? 1.893 19.312 19.172 1 90.69 81 ASN B C 1
ATOM 1992 O O . ASN B 1 81 ? 2.584 18.344 18.859 1 90.69 81 ASN B O 1
ATOM 1996 N N . ARG B 1 82 ? 0.599 19.266 19.188 1 84.12 82 ARG B N 1
ATOM 1997 C CA . ARG B 1 82 ? -0.116 18.062 18.781 1 84.12 82 ARG B CA 1
ATOM 1998 C C . ARG B 1 82 ? 0.157 17.734 17.328 1 84.12 82 ARG B C 1
ATOM 2000 O O . ARG B 1 82 ? 0.346 16.578 16.969 1 84.12 82 ARG B O 1
ATOM 2007 N N . THR B 1 83 ? 0.129 18.766 16.516 1 81.69 83 THR B N 1
ATOM 2008 C CA . THR B 1 83 ? 0.384 18.547 15.094 1 81.69 83 THR B CA 1
ATOM 2009 C C . THR B 1 83 ? 1.804 18.031 14.867 1 81.69 83 THR B C 1
ATOM 2011 O O . THR B 1 83 ? 2.02 17.109 14.086 1 81.69 83 THR B O 1
ATOM 2014 N N . LYS B 1 84 ? 2.75 18.609 15.57 1 85.88 84 LYS B N 1
ATOM 2015 C CA . LYS B 1 84 ? 4.133 18.141 15.477 1 85.88 84 LYS B CA 1
ATOM 2016 C C . LYS B 1 84 ? 4.266 16.703 15.93 1 85.88 84 LYS B C 1
ATOM 2018 O O . LYS B 1 84 ? 4.918 15.891 15.266 1 85.88 84 LYS B O 1
ATOM 2023 N N . LYS B 1 85 ? 3.664 16.391 16.984 1 84.12 85 LYS B N 1
ATOM 2024 C CA . LYS B 1 85 ? 3.721 15.039 17.516 1 84.12 85 LYS B CA 1
ATOM 2025 C C . LYS B 1 85 ? 3.072 14.047 16.547 1 84.12 85 LYS B C 1
ATOM 2027 O O . LYS B 1 85 ? 3.582 12.938 16.359 1 84.12 85 LYS B O 1
ATOM 2032 N N . ARG B 1 86 ? 2.008 14.461 16 1 75.38 86 ARG B N 1
ATOM 2033 C CA . ARG B 1 86 ? 1.317 13.586 15.055 1 75.38 86 ARG B CA 1
ATOM 2034 C C . ARG B 1 86 ? 2.199 13.273 13.852 1 75.38 86 ARG B C 1
ATOM 2036 O O . ARG B 1 86 ? 2.219 12.141 13.367 1 75.38 86 ARG B O 1
ATOM 2043 N N . MET B 1 87 ? 2.887 14.289 13.406 1 77.81 87 MET B N 1
ATOM 2044 C CA . MET B 1 87 ? 3.805 14.078 12.297 1 77.81 87 MET B CA 1
ATOM 2045 C C . MET B 1 87 ? 4.93 13.125 12.68 1 77.81 87 MET B C 1
ATOM 2047 O O . MET B 1 87 ? 5.262 12.211 11.922 1 77.81 87 MET B O 1
ATOM 2051 N N . GLU B 1 88 ? 5.461 13.258 13.836 1 83.56 88 GLU B N 1
ATOM 2052 C CA . GLU B 1 88 ? 6.523 12.383 14.328 1 83.56 88 GLU B CA 1
ATOM 2053 C C . GLU B 1 88 ? 6.031 10.945 14.477 1 83.56 88 GLU B C 1
ATOM 2055 O O . GLU B 1 88 ? 6.73 10 14.102 1 83.56 88 GLU B O 1
ATOM 2060 N N . ASP B 1 89 ? 4.871 10.844 14.969 1 74.19 89 ASP B N 1
ATOM 2061 C CA . ASP B 1 89 ? 4.285 9.516 15.148 1 74.19 89 ASP B CA 1
ATOM 2062 C C . ASP B 1 89 ? 4.047 8.836 13.797 1 74.19 89 ASP B C 1
ATOM 2064 O O . ASP B 1 89 ? 4.301 7.645 13.648 1 74.19 89 ASP B O 1
ATOM 2068 N N . MET B 1 90 ? 3.543 9.602 12.898 1 71.81 90 MET B N 1
ATOM 2069 C CA . MET B 1 90 ? 3.316 9.07 11.555 1 71.81 90 MET B CA 1
ATOM 2070 C C . MET B 1 90 ? 4.621 8.57 10.945 1 71.81 90 MET B C 1
ATOM 2072 O O . MET B 1 90 ? 4.676 7.453 10.422 1 71.81 90 MET B O 1
ATOM 2076 N N . LYS B 1 91 ? 5.613 9.344 11.039 1 78.88 91 LYS B N 1
ATOM 2077 C CA . LYS B 1 91 ? 6.914 8.953 10.492 1 78.88 91 LYS B CA 1
ATOM 2078 C C . LYS B 1 91 ? 7.422 7.672 11.148 1 78.88 91 LYS B C 1
ATOM 2080 O O . LYS B 1 91 ? 7.883 6.762 10.461 1 78.88 91 LYS B O 1
ATOM 2085 N N . LYS B 1 92 ? 7.301 7.652 12.422 1 79.94 92 LYS B N 1
ATOM 2086 C CA . LYS B 1 92 ? 7.762 6.48 13.164 1 79.94 92 LYS B CA 1
ATOM 2087 C C . LYS B 1 92 ? 6.98 5.234 12.758 1 79.94 92 LYS B C 1
ATOM 2089 O O . LYS B 1 92 ? 7.57 4.188 12.477 1 79.94 92 LYS B O 1
ATOM 2094 N N . ASN B 1 93 ? 5.711 5.414 12.727 1 68.94 93 ASN B N 1
ATOM 2095 C CA . ASN B 1 93 ? 4.848 4.281 12.422 1 68.94 93 ASN B CA 1
ATOM 2096 C C . ASN B 1 93 ? 5.07 3.777 10.992 1 68.94 93 ASN B C 1
ATOM 2098 O O . ASN B 1 93 ? 5.156 2.57 10.766 1 68.94 93 ASN B O 1
ATOM 2102 N N . VAL B 1 94 ? 5.156 4.652 10.086 1 70.81 94 VAL B N 1
ATOM 2103 C CA . VAL B 1 94 ? 5.352 4.27 8.695 1 70.81 94 VAL B CA 1
ATOM 2104 C C . VAL B 1 94 ? 6.734 3.645 8.516 1 70.81 94 VAL B C 1
ATOM 2106 O O . VAL B 1 94 ? 6.891 2.662 7.789 1 70.81 94 VAL B O 1
ATOM 2109 N N . THR B 1 95 ? 7.699 4.176 9.203 1 79.69 95 THR B N 1
ATOM 2110 C CA . THR B 1 95 ? 9.039 3.607 9.148 1 79.69 95 THR B CA 1
ATOM 2111 C C . THR B 1 95 ? 9.039 2.172 9.672 1 79.69 95 THR B C 1
ATOM 2113 O O . THR B 1 95 ? 9.656 1.29 9.07 1 79.69 95 THR B O 1
ATOM 2116 N N . MET B 1 96 ? 8.352 1.981 10.711 1 74.31 96 MET B N 1
ATOM 2117 C CA . MET B 1 96 ? 8.258 0.635 11.273 1 74.31 96 MET B CA 1
ATOM 2118 C C . MET B 1 96 ? 7.598 -0.319 10.281 1 74.31 96 MET B C 1
ATOM 2120 O O . MET B 1 96 ? 8.047 -1.454 10.117 1 74.31 96 MET B O 1
ATOM 2124 N N . LEU B 1 97 ? 6.598 0.161 9.68 1 69.75 97 LEU B N 1
ATOM 2125 C CA . LEU B 1 97 ? 5.906 -0.66 8.695 1 69.75 97 LEU B CA 1
ATOM 2126 C C . LEU B 1 97 ? 6.828 -0.999 7.527 1 69.75 97 LEU B C 1
ATOM 2128 O O . LEU B 1 97 ? 6.883 -2.148 7.086 1 69.75 97 LEU B O 1
ATOM 2132 N N . ILE B 1 98 ? 7.477 0.01 7.039 1 74.19 98 ILE B N 1
ATOM 2133 C CA . ILE B 1 98 ? 8.414 -0.198 5.941 1 74.19 98 ILE B CA 1
ATOM 2134 C C . ILE B 1 98 ? 9.453 -1.239 6.34 1 74.19 98 ILE B C 1
ATOM 2136 O O . ILE B 1 98 ? 9.781 -2.135 5.555 1 74.19 98 ILE B O 1
ATOM 2140 N N . ASN B 1 99 ? 9.922 -1.199 7.531 1 80.31 99 ASN B N 1
ATOM 2141 C CA . ASN B 1 99 ? 10.953 -2.109 8.016 1 80.31 99 ASN B CA 1
ATOM 2142 C C . ASN B 1 99 ? 10.445 -3.545 8.102 1 80.31 99 ASN B C 1
ATOM 2144 O O . ASN B 1 99 ? 11.227 -4.492 8.039 1 80.31 99 ASN B O 1
ATOM 2148 N N . ASP B 1 100 ? 9.148 -3.729 8.219 1 73.06 100 ASP B N 1
ATOM 2149 C CA . ASP B 1 100 ? 8.555 -5.051 8.383 1 73.06 100 ASP B CA 1
ATOM 2150 C C . ASP B 1 100 ? 8.266 -5.695 7.031 1 73.06 100 ASP B C 1
ATOM 2152 O O . ASP B 1 100 ? 8.023 -6.902 6.953 1 73.06 100 ASP B O 1
ATOM 2156 N N . LEU B 1 101 ? 8.344 -4.973 6.027 1 75.25 101 LEU B N 1
ATOM 2157 C CA . LEU B 1 101 ? 7.855 -5.426 4.727 1 75.25 101 LEU B CA 1
ATOM 2158 C C . LEU B 1 101 ? 8.758 -6.52 4.16 1 75.25 101 LEU B C 1
ATOM 2160 O O . LEU B 1 101 ? 8.273 -7.504 3.6 1 75.25 101 LEU B O 1
ATOM 2164 N N . PRO B 1 102 ? 10.125 -6.398 4.316 1 82.19 102 PRO B N 1
ATOM 2165 C CA . PRO B 1 102 ? 10.961 -7.473 3.779 1 82.19 102 PRO B CA 1
ATOM 2166 C C . PRO B 1 102 ? 10.648 -8.828 4.402 1 82.19 102 PRO B C 1
ATOM 2168 O O . PRO B 1 102 ? 10.562 -9.836 3.689 1 82.19 102 PRO B O 1
ATOM 2171 N N . ALA B 1 103 ? 10.398 -8.844 5.691 1 83.06 103 ALA B N 1
ATOM 2172 C CA . ALA B 1 103 ? 10.055 -10.102 6.359 1 83.06 103 ALA B CA 1
ATOM 2173 C C . ALA B 1 103 ? 8.688 -10.602 5.914 1 83.06 103 ALA B C 1
ATOM 2175 O O . ALA B 1 103 ? 8.492 -11.805 5.719 1 83.06 103 ALA B O 1
ATOM 2176 N N . ALA B 1 104 ? 7.754 -9.758 5.766 1 74.88 104 ALA B N 1
ATOM 2177 C CA . ALA B 1 104 ? 6.418 -10.133 5.297 1 74.88 104 ALA B CA 1
ATOM 2178 C C . ALA B 1 104 ? 6.48 -10.75 3.902 1 74.88 104 ALA B C 1
ATOM 2180 O O . ALA B 1 104 ? 5.812 -11.75 3.631 1 74.88 104 ALA B O 1
ATOM 2181 N N . LEU B 1 105 ? 7.285 -10.062 3.068 1 76.88 105 LEU B N 1
ATOM 2182 C CA . LEU B 1 105 ? 7.461 -10.586 1.718 1 76.88 105 LEU B CA 1
ATOM 2183 C C . LEU B 1 105 ? 8.062 -11.992 1.751 1 76.88 105 LEU B C 1
ATOM 2185 O O . LEU B 1 105 ? 7.602 -12.883 1.035 1 76.88 105 LEU B O 1
ATOM 2189 N N . GLN B 1 106 ? 9.078 -12.164 2.605 1 84.94 106 GLN B N 1
ATOM 2190 C CA . GLN B 1 106 ? 9.727 -13.469 2.725 1 84.94 106 GLN B CA 1
ATOM 2191 C C . GLN B 1 106 ? 8.75 -14.523 3.217 1 84.94 106 GLN B C 1
ATOM 2193 O O . GLN B 1 106 ? 8.727 -15.648 2.703 1 84.94 106 GLN B O 1
ATOM 2198 N N . ASN B 1 107 ? 7.93 -14.172 4.184 1 81.06 107 ASN B N 1
ATOM 2199 C CA . ASN B 1 107 ? 6.941 -15.109 4.703 1 81.06 107 ASN B CA 1
ATOM 2200 C C . ASN B 1 107 ? 5.906 -15.477 3.645 1 81.06 107 ASN B C 1
ATOM 2202 O O . ASN B 1 107 ? 5.57 -16.656 3.475 1 81.06 107 ASN B O 1
ATOM 2206 N N . PHE B 1 108 ? 5.477 -14.531 2.951 1 78.5 108 PHE B N 1
ATOM 2207 C CA . PHE B 1 108 ? 4.48 -14.727 1.903 1 78.5 108 PHE B CA 1
ATOM 2208 C C . PHE B 1 108 ? 5.027 -15.617 0.797 1 78.5 108 PHE B C 1
ATOM 2210 O O . PHE B 1 108 ? 4.41 -16.625 0.445 1 78.5 108 PHE B O 1
ATOM 2217 N N . THR B 1 109 ? 6.18 -15.203 0.357 1 82.25 109 THR B N 1
ATOM 2218 C CA . THR B 1 109 ? 6.746 -15.961 -0.754 1 82.25 109 THR B CA 1
ATOM 2219 C C . THR B 1 109 ? 7.188 -17.344 -0.298 1 82.25 109 THR B C 1
ATOM 2221 O O . THR B 1 109 ? 7.113 -18.312 -1.063 1 82.25 109 THR B O 1
ATOM 2224 N N . GLY B 1 110 ? 7.648 -17.438 0.933 1 85.81 110 GLY B N 1
ATOM 2225 C CA . GLY B 1 110 ? 7.992 -18.75 1.484 1 85.81 110 GLY B CA 1
ATOM 2226 C C . GLY B 1 110 ? 6.824 -19.719 1.487 1 85.81 110 GLY B C 1
ATOM 2227 O O . GLY B 1 110 ? 7 -20.906 1.218 1 85.81 110 GLY B O 1
ATOM 2228 N N . ILE B 1 111 ? 5.676 -19.203 1.762 1 83.62 111 ILE B N 1
ATOM 2229 C CA . ILE B 1 111 ? 4.477 -20.031 1.743 1 83.62 111 ILE B CA 1
ATOM 2230 C C . ILE B 1 111 ? 4.176 -20.469 0.312 1 83.62 111 ILE B C 1
ATOM 2232 O O . ILE B 1 111 ? 3.924 -21.656 0.061 1 83.62 111 ILE B O 1
ATOM 2236 N N . LEU B 1 112 ? 4.297 -19.578 -0.621 1 81.62 112 LEU B N 1
ATOM 2237 C CA . LEU B 1 112 ? 3.941 -19.844 -2.008 1 81.62 112 LEU B CA 1
ATOM 2238 C C . LEU B 1 112 ? 4.941 -20.812 -2.643 1 81.62 112 LEU B C 1
ATOM 2240 O O . LEU B 1 112 ? 4.57 -21.625 -3.498 1 81.62 112 LEU B O 1
ATOM 2244 N N . GLU B 1 113 ? 6.125 -20.75 -2.166 1 86.94 113 GLU B N 1
ATOM 2245 C CA . GLU B 1 113 ? 7.184 -21.516 -2.809 1 86.94 113 GLU B CA 1
ATOM 2246 C C . GLU B 1 113 ? 7.383 -22.875 -2.121 1 86.94 113 GLU B C 1
ATOM 2248 O O . GLU B 1 113 ? 8.148 -23.703 -2.596 1 86.94 113 GLU B O 1
ATOM 2253 N N . ASN B 1 114 ? 6.699 -23.047 -1.068 1 91 114 ASN B N 1
ATOM 2254 C CA . ASN B 1 114 ? 6.809 -24.328 -0.378 1 91 114 ASN B CA 1
ATOM 2255 C C . ASN B 1 114 ? 6.066 -25.438 -1.127 1 91 114 ASN B C 1
ATOM 2257 O O . ASN B 1 114 ? 4.852 -25.578 -0.979 1 91 114 ASN B O 1
ATOM 2261 N N . GLU B 1 115 ? 6.828 -26.281 -1.797 1 92.56 115 GLU B N 1
ATOM 2262 C CA . GLU B 1 115 ? 6.223 -27.281 -2.67 1 92.56 115 GLU B CA 1
ATOM 2263 C C . GLU B 1 115 ? 5.84 -28.531 -1.889 1 92.56 115 GLU B C 1
ATOM 2265 O O . GLU B 1 115 ? 5.242 -29.453 -2.441 1 92.56 115 GLU B O 1
ATOM 2270 N N . ASN B 1 116 ? 6.121 -28.531 -0.625 1 95.62 116 ASN B N 1
ATOM 2271 C CA . ASN B 1 116 ? 5.785 -29.672 0.206 1 95.62 116 ASN B CA 1
ATOM 2272 C C . ASN B 1 116 ? 4.375 -29.562 0.771 1 95.62 116 ASN B C 1
ATOM 2274 O O . ASN B 1 116 ? 3.887 -30.5 1.419 1 95.62 116 ASN B O 1
ATOM 2278 N N . GLN B 1 117 ? 3.721 -28.484 0.47 1 94.06 117 GLN B N 1
ATOM 2279 C CA . GLN B 1 117 ? 2.344 -28.281 0.913 1 94.06 117 GLN B CA 1
ATOM 2280 C C . GLN B 1 117 ? 1.359 -28.516 -0.229 1 94.06 117 GLN B C 1
ATOM 2282 O O . GLN B 1 117 ? 1.72 -28.406 -1.401 1 94.06 117 GLN B O 1
ATOM 2287 N N . THR B 1 118 ? 0.195 -28.844 0.251 1 92.56 118 THR B N 1
ATOM 2288 C CA . THR B 1 118 ? -0.898 -28.906 -0.713 1 92.56 118 THR B CA 1
ATOM 2289 C C . THR B 1 118 ? -1.4 -27.5 -1.047 1 92.56 118 THR B C 1
ATOM 2291 O O . THR B 1 118 ? -1.07 -26.531 -0.354 1 92.56 118 THR B O 1
ATOM 2294 N N . LEU B 1 119 ? -2.121 -27.438 -2.127 1 84.56 119 LEU B N 1
ATOM 2295 C CA . LEU B 1 119 ? -2.705 -26.156 -2.48 1 84.56 119 LEU B CA 1
ATOM 2296 C C . LEU B 1 119 ? -3.604 -25.641 -1.361 1 84.56 119 LEU B C 1
ATOM 2298 O O . LEU B 1 119 ? -3.588 -24.438 -1.045 1 84.56 119 LEU B O 1
ATOM 2302 N N . SER B 1 120 ? -4.324 -26.594 -0.799 1 83.88 120 SER B N 1
ATOM 2303 C CA . SER B 1 120 ? -5.156 -26.219 0.339 1 83.88 120 SER B CA 1
ATOM 2304 C C . SER B 1 120 ? -4.309 -25.766 1.518 1 83.88 120 SER B C 1
ATOM 2306 O O . SER B 1 120 ? -4.668 -24.812 2.215 1 83.88 120 SER B O 1
ATOM 2308 N N . GLY B 1 121 ? -3.211 -26.438 1.739 1 87.5 121 GLY B N 1
ATOM 2309 C CA . GLY B 1 121 ? -2.285 -26.016 2.779 1 87.5 121 GLY B CA 1
ATOM 2310 C C . GLY B 1 121 ? -1.729 -24.625 2.559 1 87.5 121 GLY B C 1
ATOM 2311 O O . GLY B 1 121 ? -1.623 -23.828 3.502 1 87.5 121 GLY B O 1
ATOM 2312 N N . ILE B 1 122 ? -1.422 -24.312 1.372 1 84.38 122 ILE B N 1
ATOM 2313 C CA . ILE B 1 122 ? -0.928 -22.984 1.015 1 84.38 122 ILE B CA 1
ATOM 2314 C C . ILE B 1 122 ? -1.997 -21.938 1.316 1 84.38 122 ILE B C 1
ATOM 2316 O O . ILE B 1 122 ? -1.714 -20.922 1.945 1 84.38 122 ILE B O 1
ATOM 2320 N N . LYS B 1 123 ? -3.154 -22.25 0.937 1 78.19 123 LYS B N 1
ATOM 2321 C CA . LYS B 1 123 ? -4.266 -21.328 1.189 1 78.19 123 LYS B CA 1
ATOM 2322 C C . LYS B 1 123 ? -4.441 -21.078 2.684 1 78.19 123 LYS B C 1
ATOM 2324 O O . LYS B 1 123 ? -4.633 -19.938 3.111 1 78.19 123 LYS B O 1
ATOM 2329 N N . GLN B 1 124 ? -4.336 -22.094 3.414 1 82.38 124 GLN B N 1
ATOM 2330 C CA . GLN B 1 124 ? -4.484 -21.969 4.859 1 82.38 124 GLN B CA 1
ATOM 2331 C C . GLN B 1 124 ? -3.334 -21.172 5.469 1 82.38 124 GLN B C 1
ATOM 2333 O O . GLN B 1 124 ? -3.549 -20.344 6.355 1 82.38 124 GLN B O 1
ATOM 2338 N N . SER B 1 125 ? -2.191 -21.516 5.004 1 84 125 SER B N 1
ATOM 2339 C CA . SER B 1 125 ? -1.028 -20.797 5.496 1 84 125 SER B CA 1
ATOM 2340 C C . SER B 1 125 ? -1.127 -19.312 5.168 1 84 125 SER B C 1
ATOM 2342 O O . SER B 1 125 ? -0.755 -18.453 5.98 1 84 125 SER B O 1
ATOM 2344 N N . LEU B 1 126 ? -1.616 -18.984 4.031 1 75.88 126 LEU B N 1
ATOM 2345 C CA . LEU B 1 126 ? -1.791 -17.578 3.633 1 75.88 126 LEU B CA 1
ATOM 2346 C C . LEU B 1 126 ? -2.85 -16.906 4.492 1 75.88 126 LEU B C 1
ATOM 2348 O O . LEU B 1 126 ? -2.693 -15.742 4.871 1 75.88 126 LEU B O 1
ATOM 2352 N N . LYS B 1 127 ? -3.873 -17.641 4.754 1 72.69 127 LYS B N 1
ATOM 2353 C CA . LYS B 1 127 ? -4.918 -17.094 5.621 1 72.69 127 LYS B CA 1
ATOM 2354 C C . LYS B 1 127 ? -4.371 -16.797 7.016 1 72.69 127 LYS B C 1
ATOM 2356 O O . LYS B 1 127 ? -4.664 -15.75 7.586 1 72.69 127 LYS B O 1
ATOM 2361 N N . ALA B 1 128 ? -3.621 -17.703 7.488 1 77.12 128 ALA B N 1
ATOM 2362 C CA . ALA B 1 128 ? -3.023 -17.531 8.805 1 77.12 128 ALA B CA 1
ATOM 2363 C C . ALA B 1 128 ? -2.076 -16.328 8.82 1 77.12 128 ALA B C 1
ATOM 2365 O O . ALA B 1 128 ? -2.029 -15.578 9.797 1 77.12 128 ALA B O 1
ATOM 2366 N N . LEU B 1 129 ? -1.297 -16.25 7.773 1 73 129 LEU B N 1
ATOM 2367 C CA . LEU B 1 129 ? -0.364 -15.133 7.656 1 73 129 LEU B CA 1
ATOM 2368 C C . LEU B 1 129 ? -1.104 -13.797 7.691 1 73 129 LEU B C 1
ATOM 2370 O O . LEU B 1 129 ? -0.624 -12.836 8.297 1 73 129 LEU B O 1
ATOM 2374 N N . LYS B 1 130 ? -2.186 -13.758 7.094 1 65.69 130 LYS B N 1
ATOM 2375 C CA . LYS B 1 130 ? -3.002 -12.547 7.051 1 65.69 130 LYS B CA 1
ATOM 2376 C C . LYS B 1 130 ? -3.494 -12.164 8.445 1 65.69 130 LYS B C 1
ATOM 2378 O O . LYS B 1 130 ? -3.561 -10.984 8.789 1 65.69 130 LYS B O 1
ATOM 2383 N N . GLU B 1 131 ? -3.83 -13.148 9.117 1 64.88 131 GLU B N 1
ATOM 2384 C CA . GLU B 1 131 ? -4.359 -12.914 10.453 1 64.88 131 GLU B CA 1
ATOM 2385 C C . GLU B 1 131 ? -3.252 -12.516 11.43 1 64.88 131 GLU B C 1
ATOM 2387 O O . GLU B 1 131 ? -3.479 -11.727 12.352 1 64.88 131 GLU B O 1
ATOM 2392 N N . GLU B 1 132 ? -2.217 -13.133 11.234 1 61.16 132 GLU B N 1
ATOM 2393 C CA . GLU B 1 132 ? -1.118 -12.898 12.172 1 61.16 132 GLU B CA 1
ATOM 2394 C C . GLU B 1 132 ? -0.388 -11.602 11.859 1 61.16 132 GLU B C 1
ATOM 2396 O O . GLU B 1 132 ? 0.193 -10.977 12.75 1 61.16 132 GLU B O 1
ATOM 2401 N N . ASP B 1 133 ? -0.341 -11.492 10.609 1 52.5 133 ASP B N 1
ATOM 2402 C CA . ASP B 1 133 ? 0.467 -10.344 10.211 1 52.5 133 ASP B CA 1
ATOM 2403 C C . ASP B 1 133 ? -0.358 -9.352 9.398 1 52.5 133 ASP B C 1
ATOM 2405 O O . ASP B 1 133 ? -0.44 -9.453 8.172 1 52.5 133 ASP B O 1
ATOM 2409 N N . PRO B 1 134 ? -1.011 -8.523 10.219 1 50 134 PRO B N 1
ATOM 2410 C CA . PRO B 1 134 ? -1.916 -7.562 9.586 1 50 134 PRO B CA 1
ATOM 2411 C C . PRO B 1 134 ? -1.296 -6.879 8.375 1 50 134 PRO B C 1
ATOM 2413 O O . PRO B 1 134 ? -1.986 -6.633 7.379 1 50 134 PRO B O 1
ATOM 2416 N N . PRO B 1 135 ? -0.113 -6.812 8.492 1 49.03 135 PRO B N 1
ATOM 2417 C CA . PRO B 1 135 ? 0.474 -6.238 7.277 1 49.03 135 PRO B CA 1
ATOM 2418 C C . PRO B 1 135 ? 0.309 -7.145 6.059 1 49.03 135 PRO B C 1
ATOM 2420 O O . PRO B 1 135 ? 0.103 -6.652 4.945 1 49.03 135 PRO B O 1
ATOM 2423 N N . VAL B 1 136 ? 0.24 -8.523 6.469 1 48.44 136 VAL B N 1
ATOM 2424 C CA . VAL B 1 136 ? 0.083 -9.523 5.422 1 48.44 136 VAL B CA 1
ATOM 2425 C C . VAL B 1 136 ? -1.392 -9.656 5.047 1 48.44 136 VAL B C 1
ATOM 2427 O O . VAL B 1 136 ? -1.726 -9.844 3.873 1 48.44 136 VAL B O 1
ATOM 2430 N N . GLY B 1 137 ? -2.273 -9.828 6.074 1 45.09 137 GLY B N 1
ATOM 2431 C CA . GLY B 1 137 ? -3.707 -9.891 5.844 1 45.09 137 GLY B CA 1
ATOM 2432 C C . GLY B 1 137 ? -4.215 -8.797 4.926 1 45.09 137 GLY B C 1
ATOM 2433 O O . GLY B 1 137 ? -5.125 -9.023 4.121 1 45.09 137 GLY B O 1
ATOM 2434 N N . CYS B 1 138 ? -3.744 -7.832 5.098 1 41.56 138 CYS B N 1
ATOM 2435 C CA . CYS B 1 138 ? -4.117 -6.703 4.258 1 41.56 138 CYS B CA 1
ATOM 2436 C C . CYS B 1 138 ? -3.691 -6.93 2.812 1 41.56 138 CYS B C 1
ATOM 2438 O O . CYS B 1 138 ? -4.398 -6.539 1.882 1 41.56 138 CYS B O 1
ATOM 2440 N N . LEU B 1 139 ? -2.773 -7.863 2.783 1 42.47 139 LEU B N 1
ATOM 2441 C CA . LEU B 1 139 ? -2.232 -8.25 1.484 1 42.47 139 LEU B CA 1
ATOM 2442 C C . LEU B 1 139 ? -3.238 -9.086 0.703 1 42.47 139 LEU B C 1
ATOM 2444 O O . LEU B 1 139 ? -3.389 -8.914 -0.509 1 42.47 139 LEU B O 1
ATOM 2448 N N .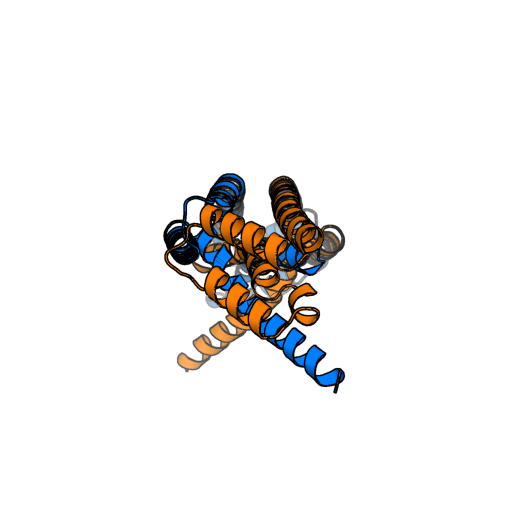 GLN B 1 140 ? -3.994 -9.945 1.361 1 41.25 140 GLN B N 1
ATOM 2449 C CA . GLN B 1 140 ? -4.883 -10.93 0.75 1 41.25 140 GLN B CA 1
ATOM 2450 C C . GLN B 1 140 ? -6.211 -10.289 0.349 1 41.25 140 GLN B C 1
ATOM 2452 O O . GLN B 1 140 ? -6.816 -10.688 -0.65 1 41.25 140 GLN B O 1
ATOM 2457 N N . ARG B 1 141 ? -6.75 -9.438 1.012 1 39.19 141 ARG B N 1
ATOM 2458 C CA . ARG B 1 141 ? -8.078 -8.906 0.742 1 39.19 141 ARG B CA 1
ATOM 2459 C C . ARG B 1 141 ? -8.102 -8.133 -0.571 1 39.19 141 ARG B C 1
ATOM 2461 O O . ARG B 1 141 ? -9.133 -8.062 -1.242 1 39.19 141 ARG B O 1
ATOM 2468 N N . VAL B 1 142 ? -7.172 -7.648 -0.78 1 34.59 142 VAL B N 1
ATOM 2469 C CA . VAL B 1 142 ? -7.105 -6.883 -2.02 1 34.59 142 VAL B CA 1
ATOM 2470 C C . VAL B 1 142 ? -7.188 -7.828 -3.217 1 34.59 142 VAL B C 1
ATOM 2472 O O . VAL B 1 142 ? -7.777 -7.488 -4.246 1 34.59 142 VAL B O 1
ATOM 2475 N N . ASP B 1 143 ? -6.742 -8.984 -2.992 1 34.91 143 ASP B N 1
ATOM 2476 C CA . ASP B 1 143 ? -6.918 -9.984 -4.043 1 34.91 143 ASP B CA 1
ATOM 2477 C C . ASP B 1 143 ? -8.398 -10.164 -4.387 1 34.91 143 ASP B C 1
ATOM 2479 O O . ASP B 1 143 ? -8.758 -10.266 -5.559 1 34.91 143 ASP B O 1
ATOM 2483 N N . VAL B 1 144 ? -9.07 -10.125 -3.34 1 36.12 144 VAL B N 1
ATOM 2484 C CA . VAL B 1 144 ? -10.5 -10.312 -3.58 1 36.12 144 VAL B CA 1
ATOM 2485 C C . VAL B 1 144 ? -11.039 -9.148 -4.406 1 36.12 144 VAL B C 1
ATOM 2487 O O . VAL B 1 144 ? -11.844 -9.352 -5.324 1 36.12 144 VAL B O 1
ATOM 2490 N N . TYR B 1 145 ? -10.492 -8.086 -4.078 1 30.97 145 TYR B N 1
ATOM 2491 C CA . TYR B 1 145 ? -11.023 -6.938 -4.805 1 30.97 145 TYR B CA 1
ATOM 2492 C C . TYR B 1 145 ? -10.57 -6.953 -6.258 1 30.97 145 TYR B C 1
ATOM 2494 O O . TYR B 1 145 ? -11.336 -6.621 -7.16 1 30.97 145 TYR B O 1
ATOM 2502 N N . TYR B 1 146 ? -9.352 -7.203 -6.379 1 30.81 146 TYR B N 1
ATOM 2503 C CA . TYR B 1 146 ? -8.891 -7.32 -7.754 1 30.81 146 TYR B CA 1
ATOM 2504 C C . TYR B 1 146 ? -9.648 -8.414 -8.5 1 30.81 146 TYR B C 1
ATOM 2506 O O . TYR B 1 146 ? -10.031 -8.234 -9.656 1 30.81 146 TYR B O 1
ATOM 2514 N N . LYS B 1 147 ? -9.727 -9.492 -7.824 1 35.5 147 LYS B N 1
ATOM 2515 C CA . LYS B 1 147 ? -10.555 -10.523 -8.445 1 35.5 147 LYS B CA 1
ATOM 2516 C C . LYS B 1 147 ? -11.953 -10 -8.742 1 35.5 147 LYS B C 1
ATOM 2518 O O . LYS B 1 147 ? -12.516 -10.281 -9.805 1 35.5 147 LYS B O 1
ATOM 2523 N N . ALA B 1 148 ? -12.312 -9.328 -7.801 1 31.19 148 ALA B N 1
ATOM 2524 C CA . ALA B 1 148 ? -13.664 -8.82 -8.047 1 31.19 148 ALA B CA 1
ATOM 2525 C C . ALA B 1 148 ? -13.688 -7.867 -9.234 1 31.19 148 ALA B C 1
ATOM 2527 O O . ALA B 1 148 ? -14.609 -7.906 -10.055 1 31.19 148 ALA B O 1
ATOM 2528 N N . ASN B 1 149 ? -12.68 -7.133 -9.273 1 31.64 149 ASN B N 1
ATOM 2529 C CA . ASN B 1 149 ? -12.703 -6.195 -10.391 1 31.64 149 ASN B CA 1
ATOM 2530 C C . ASN B 1 149 ? -12.156 -6.828 -11.664 1 31.64 149 ASN B C 1
ATOM 2532 O O . ASN B 1 149 ? -12.594 -6.496 -12.766 1 31.64 149 ASN B O 1
ATOM 2536 N N . HIS B 1 150 ? -11.141 -7.578 -11.617 1 33.19 150 HIS B N 1
ATOM 2537 C CA . HIS B 1 150 ? -10.695 -8.289 -12.812 1 33.19 150 HIS B CA 1
ATOM 2538 C C . HIS B 1 150 ? -11.719 -9.352 -13.227 1 33.19 150 HIS B C 1
ATOM 2540 O O . HIS B 1 150 ? -11.898 -9.609 -14.422 1 33.19 150 HIS B O 1
ATOM 2546 N N . ALA B 1 151 ? -12.219 -10.062 -12.352 1 32.75 151 ALA B N 1
ATOM 2547 C CA . ALA B 1 151 ? -13.367 -10.859 -12.766 1 32.75 151 ALA B CA 1
ATOM 2548 C C . ALA B 1 151 ? -14.398 -10.008 -13.5 1 32.75 151 ALA B C 1
ATOM 2550 O O . ALA B 1 151 ? -15 -10.453 -14.484 1 32.75 151 ALA B O 1
ATOM 2551 N N . LYS B 1 152 ? -14.422 -8.836 -13.078 1 36.28 152 LYS B N 1
ATOM 2552 C CA . LYS B 1 152 ? -15.32 -7.98 -13.844 1 36.28 152 LYS B CA 1
ATOM 2553 C C . LYS B 1 152 ? -14.719 -7.633 -15.203 1 36.28 152 LYS B C 1
ATOM 2555 O O . LYS B 1 152 ? -15.43 -7.59 -16.219 1 36.28 152 LYS B O 1
ATOM 2560 N N . ALA B 1 153 ? -13.508 -7.438 -15.211 1 32.41 153 ALA B N 1
ATOM 2561 C CA . ALA B 1 153 ? -12.898 -7.168 -16.516 1 32.41 153 ALA B CA 1
ATOM 2562 C C . ALA B 1 153 ? -12.844 -8.43 -17.359 1 32.41 153 ALA B C 1
ATOM 2564 O O . ALA B 1 153 ? -13.047 -8.375 -18.578 1 32.41 153 ALA B O 1
ATOM 2565 N N . TRP B 1 154 ? -12.484 -9.508 -16.766 1 33.28 154 TRP B N 1
ATOM 2566 C CA . TRP B 1 154 ? -12.57 -10.75 -17.531 1 33.28 154 TRP B CA 1
ATOM 2567 C C . TRP B 1 154 ? -14.016 -11.031 -17.938 1 33.28 154 TRP B C 1
ATOM 2569 O O . TRP B 1 154 ? -14.266 -11.5 -19.047 1 33.28 154 TRP B O 1
ATOM 2579 N N . SER B 1 155 ? -14.828 -10.805 -17.125 1 34.47 155 SER B N 1
ATOM 2580 C CA . SER B 1 155 ? -16.203 -11.016 -17.547 1 34.47 155 SER B CA 1
ATOM 2581 C C . SER B 1 155 ? -16.578 -10.07 -18.688 1 34.47 155 SER B C 1
ATOM 2583 O O . SER B 1 155 ? -17.328 -10.453 -19.594 1 34.47 155 SER B O 1
ATOM 2585 N N . THR B 1 156 ? -16 -8.945 -18.656 1 34.19 156 THR B N 1
ATOM 2586 C CA . THR B 1 156 ? -16.328 -8.055 -19.766 1 34.19 156 THR B CA 1
ATOM 2587 C C . THR B 1 156 ? -15.586 -8.461 -21.031 1 34.19 156 THR B C 1
ATOM 2589 O O . THR B 1 156 ? -16.094 -8.289 -22.141 1 34.19 156 THR B O 1
ATOM 2592 N N . SER B 1 157 ? -14.383 -8.938 -20.906 1 32.97 157 SER B N 1
ATOM 2593 C CA . SER B 1 157 ? -13.711 -9.328 -22.141 1 32.97 157 SER B CA 1
ATOM 2594 C C . SER B 1 157 ? -14.367 -10.562 -22.766 1 32.97 157 SER B C 1
ATOM 2596 O O . SER B 1 157 ? -14.414 -10.703 -23.984 1 32.97 157 SER B O 1
ATOM 2598 N N . THR B 1 158 ? -14.758 -11.484 -21.984 1 31.36 158 THR B N 1
ATOM 2599 C CA . THR B 1 158 ? -15.461 -12.594 -22.625 1 31.36 158 THR B CA 1
ATOM 2600 C C . THR B 1 158 ? -16.781 -12.133 -23.219 1 31.36 158 THR B C 1
ATOM 2602 O O . THR B 1 158 ? -17.375 -12.812 -24.047 1 31.36 158 THR B O 1
ATOM 2605 N N . ARG B 1 159 ? -17.312 -10.906 -22.844 1 36.59 159 ARG B N 1
ATOM 2606 C CA . ARG B 1 159 ? -18.578 -10.531 -23.469 1 36.59 159 A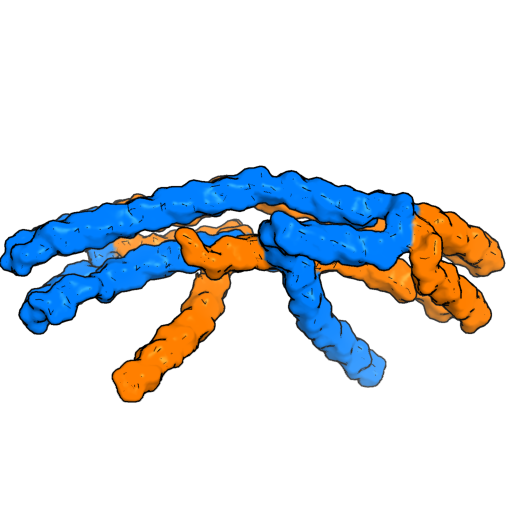RG B CA 1
ATOM 2607 C C . ARG B 1 159 ? -18.359 -9.984 -24.875 1 36.59 159 ARG B C 1
ATOM 2609 O O . ARG B 1 159 ? -19.25 -10.039 -25.719 1 36.59 159 ARG B O 1
ATOM 2616 N N . THR B 1 160 ? -17.172 -9.438 -25.047 1 32.12 160 THR B N 1
ATOM 2617 C CA . THR B 1 160 ? -17.156 -8.898 -26.406 1 32.12 160 THR B CA 1
ATOM 2618 C C . THR B 1 160 ? -16.797 -9.984 -27.406 1 32.12 160 THR B C 1
ATOM 2620 O O . THR B 1 160 ? -16.828 -9.758 -28.625 1 32.12 160 THR B O 1
ATOM 2623 N N . GLN B 1 161 ? -16.219 -11.109 -26.984 1 27.02 161 GLN B N 1
ATOM 2624 C CA . GLN B 1 161 ? -15.953 -11.984 -28.109 1 27.02 161 GLN B CA 1
ATOM 2625 C C . GLN B 1 161 ? -17.172 -12.836 -28.453 1 27.02 161 GLN B C 1
ATOM 2627 O O . GLN B 1 161 ? -17.125 -13.672 -29.359 1 27.02 161 GLN B O 1
ATOM 2632 N N . THR B 1 162 ? -18.281 -12.539 -27.828 1 25.53 162 THR B N 1
ATOM 2633 C CA . THR B 1 162 ? -19.391 -13.078 -28.625 1 25.53 162 THR B CA 1
ATOM 2634 C C . THR B 1 162 ? -19.812 -12.078 -29.688 1 25.53 162 THR B C 1
ATOM 2636 O O . THR B 1 162 ? -19.922 -10.883 -29.422 1 25.53 162 THR B O 1
#